Protein AF-A0A935V0Q3-F1 (afdb_monomer_lite)

pLDDT: mean 86.25, std 9.69, range [51.06, 96.62]

Sequence (229 aa):
MIALEGLAGNALVKKLYEAKDTLSANLDAWDKLAQAIAARLPRYRTLETLLTVAATLPVAVEVAAQRDALRDGRGLLTEPDPLPHLCEQLTTALREALVGARAAWMAVYDAEMAGLIVAEAWAKLPAERRQGLLMKHGVASVPSLAVGTMDEVIRAAQARPPSQWALDQAGLPGRFAAARLEAIQLVAPKAQSVTLPKATLHTEDELQIWLDEARAAILAKLADGPVVV

Radius of gyration: 33.88 Å; chains: 1; bounding box: 81×43×98 Å

Foldseek 3Di:
DQPLPPDDDPRSVVSCVVCVVVVVVVVVVVVVVVVLCVVQVVLLVLLVLLLVLCVVPPLSVVLVVVNVVCVVVVVCSPPPHPRVVSLVSSLVRLLCLLVVLLVLLVVLLVVLVVVLCPDPLNVPDDPVVLCVLCVVLVNNDRDDQDSPDSVSSSVRSVVANSVNSVVVSVCNNVSSVVSSVVSCCVSWVQEDEQDQDDDDDDDPVSVVVSVVRRVVSCVVSVVRHHYDD

Structure (mmCIF, N/CA/C/O backbone):
data_AF-A0A935V0Q3-F1
#
_entry.id   AF-A0A935V0Q3-F1
#
loop_
_atom_site.group_PDB
_atom_site.id
_atom_site.type_symbol
_atom_site.label_atom_id
_atom_site.label_alt_id
_atom_site.label_comp_id
_atom_site.label_asym_id
_atom_site.label_entity_id
_atom_site.label_seq_id
_atom_site.pdbx_PDB_ins_code
_atom_site.Cartn_x
_atom_site.Cartn_y
_atom_site.Cartn_z
_atom_site.occupancy
_atom_site.B_iso_or_equiv
_atom_site.auth_seq_id
_atom_site.auth_comp_id
_atom_site.auth_asym_id
_atom_site.auth_atom_id
_atom_site.pdbx_PDB_model_num
ATOM 1 N N . MET A 1 1 ? -29.343 -8.279 39.965 1.00 55.81 1 MET A N 1
ATOM 2 C CA . MET A 1 1 ? -30.462 -7.632 39.245 1.00 55.81 1 MET A CA 1
ATOM 3 C C . MET A 1 1 ? -31.433 -7.115 40.298 1.00 55.81 1 MET A C 1
ATOM 5 O O . MET A 1 1 ? -31.819 -7.899 41.156 1.00 55.81 1 MET A O 1
ATOM 9 N N . ILE A 1 2 ? -31.734 -5.813 40.329 1.00 73.44 2 ILE A N 1
ATOM 10 C CA . ILE A 1 2 ? -32.633 -5.243 41.346 1.00 73.44 2 ILE A CA 1
ATOM 11 C C . ILE A 1 2 ? -34.059 -5.629 40.951 1.00 73.44 2 ILE A C 1
ATOM 13 O O . ILE A 1 2 ? -34.577 -5.135 39.955 1.00 73.44 2 ILE A O 1
ATOM 17 N N . ALA A 1 3 ? -34.668 -6.562 41.682 1.00 75.81 3 ALA A N 1
ATOM 18 C CA . ALA A 1 3 ? -36.015 -7.041 41.382 1.00 75.81 3 ALA A CA 1
ATOM 19 C C . ALA A 1 3 ? -37.044 -5.952 41.727 1.00 75.81 3 ALA A C 1
ATOM 21 O O . ALA A 1 3 ? -37.452 -5.831 42.883 1.00 75.81 3 ALA A O 1
ATOM 22 N N . LEU A 1 4 ? -37.407 -5.130 40.744 1.00 76.19 4 LEU A N 1
ATOM 23 C CA . LEU A 1 4 ? -38.422 -4.075 40.862 1.00 76.19 4 LEU A CA 1
ATOM 24 C C . LEU A 1 4 ? -39.770 -4.494 40.252 1.00 76.19 4 LEU A C 1
ATOM 26 O O . LEU A 1 4 ? -40.794 -3.902 40.586 1.00 76.19 4 LEU A O 1
ATOM 30 N N . GLU A 1 5 ? -39.782 -5.523 39.400 1.00 72.94 5 GLU A N 1
ATOM 31 C CA . GLU A 1 5 ? -41.006 -6.060 38.801 1.00 72.94 5 GLU A CA 1
ATOM 32 C C . GLU A 1 5 ? -41.972 -6.594 39.870 1.00 72.94 5 GLU A C 1
ATOM 34 O O . GLU A 1 5 ? -41.576 -7.293 40.803 1.00 72.94 5 GLU A O 1
ATOM 39 N N . GLY A 1 6 ? -43.253 -6.240 39.731 1.00 78.88 6 GLY A N 1
ATOM 40 C CA . GLY A 1 6 ? -44.336 -6.674 40.620 1.00 78.88 6 GLY A CA 1
ATOM 41 C C . GLY A 1 6 ? -44.541 -5.832 41.886 1.00 78.88 6 GLY A C 1
ATOM 42 O O . GLY A 1 6 ? -45.490 -6.083 42.625 1.00 78.88 6 GLY A O 1
ATOM 43 N N . LEU A 1 7 ? -43.704 -4.820 42.148 1.00 81.75 7 LEU A N 1
ATOM 44 C CA . LEU A 1 7 ? -43.893 -3.897 43.273 1.00 81.75 7 LEU A CA 1
ATOM 45 C C . LEU A 1 7 ? -44.678 -2.648 42.860 1.00 81.75 7 LEU A C 1
ATOM 47 O O . LEU A 1 7 ? -44.411 -2.054 41.819 1.00 81.75 7 LEU A O 1
ATOM 51 N N . ALA A 1 8 ? -45.610 -2.210 43.712 1.00 80.88 8 ALA A N 1
ATOM 52 C CA . ALA A 1 8 ? -46.436 -1.023 43.489 1.00 80.88 8 ALA A CA 1
ATOM 53 C C . ALA A 1 8 ? -46.535 -0.141 44.747 1.00 80.88 8 ALA A C 1
ATOM 55 O O . ALA A 1 8 ? -46.343 -0.602 45.876 1.00 80.88 8 ALA A O 1
ATOM 56 N N . GLY A 1 9 ? -46.841 1.145 44.549 1.00 84.81 9 GLY A N 1
ATOM 57 C CA . GLY A 1 9 ? -47.050 2.113 45.631 1.00 84.81 9 GLY A CA 1
ATOM 58 C C . GLY A 1 9 ? -45.832 2.283 46.549 1.00 84.81 9 GLY A C 1
ATOM 59 O O . GLY A 1 9 ? -44.686 2.278 46.100 1.00 84.81 9 GLY A O 1
ATOM 60 N N . ASN A 1 10 ? -46.069 2.411 47.857 1.00 86.25 10 ASN A N 1
ATOM 61 C CA . ASN A 1 10 ? -45.021 2.681 48.853 1.00 86.25 10 ASN A CA 1
ATOM 62 C C . ASN A 1 10 ? -43.931 1.597 48.918 1.00 86.25 10 ASN A C 1
ATOM 64 O O . ASN A 1 10 ? -42.781 1.900 49.234 1.00 86.25 10 ASN A O 1
ATOM 68 N N . ALA A 1 11 ? -44.270 0.345 48.595 1.00 82.25 11 ALA A N 1
ATOM 69 C CA . ALA A 1 11 ? -43.309 -0.755 48.565 1.00 82.25 11 ALA A CA 1
ATOM 70 C C . ALA A 1 11 ? -42.266 -0.575 47.448 1.00 82.25 11 ALA A C 1
ATOM 72 O O . ALA A 1 11 ? -41.086 -0.853 47.660 1.00 82.25 11 ALA A O 1
ATOM 73 N N . LEU A 1 12 ? -42.679 -0.049 46.288 1.00 85.44 12 LEU A N 1
ATOM 74 C CA . LEU A 1 12 ? -41.774 0.288 45.188 1.00 85.44 12 LEU A CA 1
ATOM 75 C C . LEU A 1 12 ? -40.864 1.464 45.565 1.00 85.44 12 LEU A C 1
ATOM 77 O O . LEU A 1 12 ? -39.652 1.380 45.382 1.00 85.44 12 LEU A O 1
ATOM 81 N N . VAL A 1 13 ? -41.434 2.528 46.143 1.00 86.50 13 VAL A N 1
ATOM 82 C CA . VAL A 1 13 ? -40.684 3.731 46.553 1.00 86.50 13 VAL A CA 1
ATOM 83 C C . VAL A 1 13 ? -39.605 3.390 47.580 1.00 86.50 13 VAL A C 1
ATOM 85 O O . VAL A 1 13 ? -38.461 3.817 47.436 1.00 86.50 13 VAL A O 1
ATOM 88 N N . LYS A 1 14 ? -39.939 2.570 48.585 1.00 88.00 14 LYS A N 1
ATOM 89 C CA . LYS A 1 14 ? -38.978 2.123 49.599 1.00 88.00 14 LYS A CA 1
ATOM 90 C C . LYS A 1 14 ? -37.829 1.325 48.976 1.00 88.00 14 LYS A C 1
ATOM 92 O O . LYS A 1 14 ? -36.673 1.614 49.267 1.00 88.00 14 LYS A O 1
ATOM 97 N N . LYS A 1 15 ? -38.127 0.384 48.074 1.00 86.94 15 LYS A N 1
ATOM 98 C CA . LYS A 1 15 ? -37.087 -0.423 47.418 1.00 86.94 15 LYS A CA 1
ATOM 99 C C . LYS A 1 15 ? -36.192 0.405 46.493 1.00 86.94 15 LYS A C 1
ATOM 101 O O . LYS A 1 15 ? -35.001 0.139 46.402 1.00 86.94 15 LYS A O 1
ATOM 106 N N . LEU A 1 16 ? -36.750 1.414 45.820 1.00 85.62 16 LEU A N 1
ATOM 107 C CA . LEU A 1 16 ? -35.994 2.376 45.010 1.00 85.62 16 LEU A CA 1
ATOM 108 C C . LEU A 1 16 ? -35.046 3.215 45.866 1.00 85.62 16 LEU A C 1
ATOM 110 O O . LEU A 1 16 ? -33.903 3.427 45.474 1.00 85.62 16 LEU A O 1
ATOM 114 N N . TYR A 1 17 ? -35.506 3.656 47.037 1.00 87.25 17 TYR A N 1
ATOM 115 C CA . TYR A 1 17 ? -34.666 4.364 47.997 1.00 87.25 17 TYR A CA 1
ATOM 116 C C . TYR A 1 17 ? -33.517 3.478 48.504 1.00 87.25 17 TYR A C 1
ATOM 118 O O . TYR A 1 17 ? -32.368 3.905 48.480 1.00 87.25 17 TYR A O 1
ATOM 126 N N . GLU A 1 18 ? -33.805 2.227 48.876 1.00 90.75 18 GLU A N 1
ATOM 127 C CA . GLU A 1 18 ? -32.794 1.239 49.291 1.00 90.75 18 GLU A CA 1
ATOM 128 C C . GLU A 1 18 ? -31.788 0.918 48.171 1.00 90.75 18 GLU A C 1
ATOM 130 O O . GLU A 1 18 ? -30.607 0.705 48.429 1.00 90.75 18 GLU A O 1
ATOM 135 N N . ALA A 1 19 ? -32.243 0.904 46.916 1.00 90.06 19 ALA A N 1
ATOM 136 C CA . ALA A 1 19 ? -31.432 0.623 45.735 1.00 90.06 19 ALA A CA 1
ATOM 137 C C . ALA A 1 19 ? -30.710 1.850 45.151 1.00 90.06 19 ALA A C 1
ATOM 139 O O . ALA A 1 19 ? -29.933 1.690 44.206 1.00 90.06 19 ALA A O 1
ATOM 140 N N . LYS A 1 20 ? -30.972 3.061 45.660 1.00 90.56 20 LYS A N 1
ATOM 141 C CA . LYS A 1 20 ? -30.551 4.332 45.050 1.00 90.56 20 LYS A CA 1
ATOM 142 C C . LYS A 1 20 ? -29.058 4.363 44.737 1.00 90.56 20 LYS A C 1
ATOM 144 O O . LYS A 1 20 ? -28.688 4.682 43.611 1.00 90.56 20 LYS A O 1
ATOM 149 N N . ASP A 1 21 ? -28.214 4.010 45.701 1.00 91.25 21 ASP A N 1
ATOM 150 C CA . ASP A 1 21 ? -26.760 4.101 45.533 1.00 91.25 21 ASP A CA 1
ATOM 151 C C . ASP A 1 21 ? -26.253 3.095 44.492 1.00 91.25 21 ASP A C 1
ATOM 153 O O . ASP A 1 21 ? -25.411 3.425 43.660 1.00 91.25 21 ASP A O 1
ATOM 157 N N . THR A 1 22 ? -26.833 1.889 44.459 1.00 90.12 22 THR A N 1
ATOM 158 C CA . THR A 1 22 ? -26.527 0.884 43.427 1.00 90.12 22 THR A CA 1
ATOM 159 C C . THR A 1 22 ? -26.987 1.342 42.043 1.00 90.12 22 THR A C 1
ATOM 161 O O . THR A 1 22 ? -26.269 1.159 41.065 1.00 90.12 22 THR A O 1
ATOM 164 N N . LEU A 1 23 ? -28.175 1.945 41.941 1.00 89.12 23 LEU A N 1
ATOM 165 C CA . LEU A 1 23 ? -28.687 2.490 40.683 1.00 89.12 23 LEU A CA 1
ATOM 166 C C . LEU A 1 23 ? -27.814 3.644 40.180 1.00 89.12 23 LEU A C 1
ATOM 168 O O . LEU A 1 23 ? -27.488 3.670 38.998 1.00 89.12 23 LEU A O 1
ATOM 172 N N . SER A 1 24 ? -27.391 4.545 41.068 1.00 92.00 24 SER A N 1
ATOM 173 C CA . SER A 1 24 ? -26.499 5.653 40.717 1.00 92.00 24 SER A CA 1
ATOM 174 C C . SER A 1 24 ? -25.137 5.141 40.240 1.00 92.00 24 SER A C 1
ATOM 176 O O . SER A 1 24 ? -24.679 5.537 39.175 1.00 92.00 24 SER A O 1
ATOM 178 N N . ALA A 1 25 ? -24.536 4.181 40.955 1.00 93.69 25 ALA A N 1
ATOM 179 C CA . ALA A 1 25 ? -23.273 3.567 40.546 1.00 93.69 25 ALA A CA 1
ATOM 180 C C . ALA A 1 25 ? -23.381 2.837 39.195 1.00 93.69 25 ALA A C 1
ATOM 182 O O . ALA A 1 25 ? -22.461 2.900 38.380 1.00 93.69 25 ALA A O 1
ATOM 183 N N . ASN A 1 26 ? -24.508 2.166 38.932 1.00 92.69 26 ASN A N 1
ATOM 184 C CA . ASN A 1 26 ? -24.759 1.523 37.643 1.00 92.69 26 ASN A CA 1
ATOM 185 C C . ASN A 1 26 ? -24.895 2.546 36.511 1.00 92.69 26 ASN A C 1
ATOM 187 O O . ASN A 1 26 ? -24.331 2.321 35.446 1.00 92.69 26 ASN A O 1
ATOM 191 N N . LEU A 1 27 ? -25.606 3.657 36.733 1.00 92.50 27 LEU A N 1
ATOM 192 C CA . LEU A 1 27 ? -25.724 4.734 35.747 1.00 92.50 27 LEU A CA 1
ATOM 193 C C . LEU A 1 27 ? -24.351 5.311 35.397 1.00 92.50 27 LEU A C 1
ATOM 195 O O . LEU A 1 27 ? -24.018 5.387 34.217 1.00 92.50 27 LEU A O 1
ATOM 199 N N . ASP A 1 28 ? -23.528 5.616 36.401 1.00 93.88 28 ASP A N 1
ATOM 200 C CA . ASP A 1 28 ? -22.170 6.125 36.187 1.00 93.88 28 ASP A CA 1
ATOM 201 C C . ASP A 1 28 ? -21.295 5.112 35.429 1.00 93.88 28 ASP A C 1
ATOM 203 O O . ASP A 1 28 ? -20.516 5.477 34.545 1.00 93.88 28 ASP A O 1
ATOM 207 N N . ALA A 1 29 ? -21.410 3.821 35.756 1.00 91.81 29 ALA A N 1
ATOM 208 C CA . ALA A 1 29 ? -20.683 2.760 35.066 1.00 91.81 29 ALA A CA 1
ATOM 209 C C . ALA A 1 29 ? -21.139 2.604 33.606 1.00 91.81 29 ALA A C 1
ATOM 211 O O . ALA A 1 29 ? -20.304 2.461 32.713 1.00 91.81 29 ALA A O 1
ATOM 212 N N . TRP A 1 30 ? -22.447 2.646 33.346 1.00 93.69 30 TRP A N 1
ATOM 213 C CA . TRP A 1 30 ? -23.000 2.548 31.996 1.00 93.69 30 TRP A CA 1
ATOM 214 C C . TRP A 1 30 ? -22.669 3.767 31.144 1.00 93.69 30 TRP A C 1
ATOM 216 O O . TRP A 1 30 ? -22.367 3.592 29.966 1.00 93.69 30 TRP A O 1
ATOM 226 N N . ASP A 1 31 ? -22.652 4.967 31.722 1.00 93.88 31 ASP A N 1
ATOM 227 C CA . ASP A 1 31 ? -22.244 6.179 31.013 1.00 93.88 31 ASP A CA 1
ATOM 228 C C . ASP A 1 31 ? -20.764 6.110 30.604 1.00 93.88 31 ASP A C 1
ATOM 230 O O . ASP A 1 31 ? -20.426 6.301 29.435 1.00 93.88 31 ASP A O 1
ATOM 234 N N . LYS A 1 32 ? -19.877 5.685 31.517 1.00 91.31 32 LYS A N 1
ATOM 235 C CA . LYS A 1 32 ? -18.459 5.434 31.197 1.00 91.31 32 LYS A CA 1
ATOM 236 C C . LYS A 1 32 ? -18.284 4.383 30.100 1.00 91.31 32 LYS A C 1
ATOM 238 O O . LYS A 1 32 ? -17.477 4.572 29.190 1.00 91.31 32 LYS A O 1
ATOM 243 N N . LEU A 1 33 ? -19.043 3.286 30.158 1.00 90.50 33 LEU A N 1
ATOM 244 C CA . LEU A 1 33 ? -19.018 2.254 29.118 1.00 90.50 33 LEU A CA 1
ATOM 245 C C . LEU A 1 33 ? -19.502 2.804 27.772 1.00 90.50 33 LEU A C 1
ATOM 247 O O . LEU A 1 33 ? -18.870 2.543 26.750 1.00 90.50 33 LEU A O 1
ATOM 251 N N . ALA A 1 34 ? -20.581 3.588 27.757 1.00 92.19 34 ALA A N 1
ATOM 252 C CA . ALA A 1 34 ? -21.109 4.203 26.544 1.00 92.19 34 ALA A CA 1
ATOM 253 C C . ALA A 1 34 ? -20.088 5.155 25.901 1.00 92.19 34 ALA A C 1
ATOM 255 O O . ALA A 1 34 ? -19.854 5.080 24.693 1.00 92.19 34 ALA A O 1
ATOM 256 N N . GLN A 1 35 ? -19.419 5.984 26.705 1.00 92.19 35 GLN A N 1
ATOM 257 C CA . GLN A 1 35 ? -18.350 6.874 26.246 1.00 92.19 35 GLN A CA 1
ATOM 258 C C . GLN A 1 35 ? -17.153 6.092 25.684 1.00 92.19 35 GLN A C 1
ATOM 260 O O . GLN A 1 35 ? -16.653 6.419 24.606 1.00 92.19 35 GLN A O 1
ATOM 265 N N . ALA A 1 36 ? -16.727 5.016 26.357 1.00 90.81 36 ALA A N 1
ATOM 266 C CA . ALA A 1 36 ? -15.645 4.158 25.877 1.00 90.81 36 ALA A CA 1
ATOM 267 C C . ALA A 1 36 ? -15.996 3.482 24.539 1.00 90.81 36 ALA A C 1
ATOM 269 O O . ALA A 1 36 ? -15.176 3.470 23.620 1.00 90.81 36 ALA A O 1
ATOM 270 N N . ILE A 1 37 ? -17.225 2.978 24.385 1.00 91.19 37 ILE A N 1
ATOM 271 C CA . ILE A 1 37 ? -17.712 2.411 23.118 1.00 91.19 37 ILE A CA 1
ATOM 272 C C . ILE A 1 37 ? -17.698 3.477 22.017 1.00 91.19 37 ILE A C 1
ATOM 274 O O . ILE A 1 37 ? -17.176 3.222 20.930 1.00 91.19 37 ILE A O 1
ATOM 278 N N . ALA A 1 38 ? -18.231 4.671 22.292 1.00 92.38 38 ALA A N 1
ATOM 279 C CA . ALA A 1 38 ? -18.291 5.763 21.323 1.00 92.38 38 ALA A CA 1
ATOM 280 C C . ALA A 1 38 ? -16.894 6.202 20.848 1.00 92.38 38 ALA A C 1
ATOM 282 O O . ALA A 1 38 ? -16.712 6.488 19.666 1.00 92.38 38 ALA A O 1
ATOM 283 N N . ALA A 1 39 ? -15.899 6.194 21.740 1.00 90.00 39 ALA A N 1
ATOM 284 C CA . ALA A 1 39 ? -14.517 6.528 21.407 1.00 90.00 39 ALA A CA 1
ATOM 285 C C . ALA A 1 39 ? -13.790 5.411 20.634 1.00 90.00 39 ALA A C 1
ATOM 287 O O . ALA A 1 39 ? -13.015 5.693 19.717 1.00 90.00 39 ALA A O 1
ATOM 288 N N . ARG A 1 40 ? -14.026 4.138 20.982 1.00 93.06 40 ARG A N 1
ATOM 289 C CA . ARG A 1 40 ? -13.276 2.993 20.429 1.00 93.06 40 ARG A CA 1
ATOM 290 C C . ARG A 1 40 ? -13.874 2.434 19.137 1.00 93.06 40 ARG A C 1
ATOM 292 O O . ARG A 1 40 ? -13.135 1.902 18.310 1.00 93.06 40 ARG A O 1
ATOM 299 N N . LEU A 1 41 ? -15.179 2.589 18.908 1.00 92.12 41 LEU A N 1
ATOM 300 C CA . LEU A 1 41 ? -15.850 2.072 17.710 1.00 92.12 41 LEU A CA 1
ATOM 301 C C . LEU A 1 41 ? -15.296 2.650 16.389 1.00 92.12 41 LEU A C 1
ATOM 303 O O . LEU A 1 41 ? -15.060 1.862 15.470 1.00 92.12 41 LEU A O 1
ATOM 307 N N . PRO A 1 42 ? -15.033 3.967 16.253 1.00 94.25 42 PRO A N 1
ATOM 308 C CA . PRO A 1 42 ? -14.404 4.507 15.048 1.00 94.25 42 PRO A CA 1
ATOM 309 C C . PRO A 1 42 ? -13.024 3.893 14.794 1.00 94.25 42 PRO A C 1
ATOM 311 O O . PRO A 1 42 ? -12.738 3.471 13.678 1.00 94.25 42 PRO A O 1
ATOM 314 N N . ARG A 1 43 ? -12.202 3.757 15.841 1.00 93.88 43 ARG A N 1
ATOM 315 C CA . ARG A 1 43 ? -10.859 3.170 15.741 1.00 93.88 43 ARG A CA 1
ATOM 316 C C . ARG A 1 43 ? -10.908 1.691 15.359 1.00 93.88 43 ARG A C 1
ATOM 318 O O . ARG A 1 43 ? -10.098 1.246 14.555 1.00 93.88 43 ARG A O 1
ATOM 325 N N . TYR A 1 44 ? -11.888 0.947 15.866 1.00 94.88 44 TYR A N 1
ATOM 326 C CA . TYR A 1 44 ? -12.113 -0.438 15.455 1.00 94.88 44 TYR A CA 1
ATOM 327 C C . TYR A 1 44 ? -12.446 -0.548 13.958 1.00 94.88 44 TYR A C 1
ATOM 329 O O . TYR A 1 44 ? -11.892 -1.395 13.266 1.00 94.88 44 TYR A O 1
ATOM 337 N N . ARG A 1 45 ? -13.275 0.355 13.420 1.00 95.25 45 ARG A N 1
ATOM 338 C CA . ARG A 1 45 ? -13.558 0.409 11.972 1.00 95.25 45 ARG A CA 1
ATOM 339 C C . ARG A 1 45 ? -12.317 0.767 11.150 1.00 95.25 45 ARG A C 1
ATOM 341 O O . ARG A 1 45 ? -12.110 0.207 10.073 1.00 95.25 45 ARG A O 1
ATOM 348 N N . THR A 1 46 ? -11.476 1.671 11.653 1.00 95.38 46 THR A N 1
ATOM 349 C CA . THR A 1 46 ? -10.176 1.972 11.036 1.00 95.38 46 THR A CA 1
ATOM 350 C C . THR A 1 46 ? -9.280 0.735 11.016 1.00 95.38 46 THR A C 1
ATOM 352 O O . THR A 1 46 ? -8.699 0.435 9.977 1.00 95.38 46 THR A O 1
ATOM 355 N N . LEU A 1 47 ? -9.224 -0.032 12.110 1.00 95.94 47 LEU A N 1
ATOM 356 C CA . LEU A 1 47 ? -8.489 -1.298 12.177 1.00 95.94 47 LEU A CA 1
ATOM 357 C C . LEU A 1 47 ? -8.986 -2.305 11.128 1.00 95.94 47 LEU A C 1
ATOM 359 O O . LEU A 1 47 ? -8.177 -2.908 10.429 1.00 95.94 47 LEU A O 1
ATOM 363 N N . GLU A 1 48 ? -10.301 -2.464 10.966 1.00 95.94 48 GLU A N 1
ATOM 364 C CA . GLU A 1 48 ? -10.867 -3.354 9.938 1.00 95.94 48 GLU A CA 1
ATOM 365 C C . GLU A 1 48 ? -10.526 -2.892 8.514 1.00 95.94 48 GLU A C 1
ATOM 367 O O . GLU A 1 48 ? -10.201 -3.706 7.644 1.00 95.94 48 GLU A O 1
ATOM 372 N N . THR A 1 49 ? -10.525 -1.579 8.286 1.00 96.06 49 THR A N 1
ATOM 373 C CA . THR A 1 49 ? -10.104 -0.994 7.008 1.00 96.06 49 THR A CA 1
ATOM 374 C C . THR A 1 49 ? -8.624 -1.273 6.744 1.00 96.06 49 THR A C 1
ATOM 376 O O . THR A 1 49 ? -8.280 -1.725 5.652 1.00 96.06 49 THR A O 1
ATOM 379 N N . LEU A 1 50 ? -7.759 -1.069 7.744 1.00 95.50 50 LEU A N 1
ATOM 380 C CA . LEU A 1 50 ? -6.324 -1.358 7.676 1.00 95.50 50 LEU A CA 1
ATOM 381 C C . LEU A 1 50 ? -6.059 -2.835 7.372 1.00 95.50 50 LEU A C 1
ATOM 383 O O . LEU A 1 50 ? -5.267 -3.132 6.485 1.00 95.50 50 LEU A O 1
ATOM 387 N N . LEU A 1 51 ? -6.757 -3.756 8.043 1.00 95.56 51 LEU A N 1
ATOM 388 C CA . LEU A 1 51 ? -6.649 -5.195 7.781 1.00 95.56 51 LEU A CA 1
ATOM 389 C C . LEU A 1 51 ? -7.040 -5.550 6.343 1.00 95.56 51 LEU A C 1
ATOM 391 O O . LEU A 1 51 ? -6.391 -6.383 5.716 1.00 95.56 51 LEU A O 1
ATOM 395 N N . THR A 1 52 ? -8.068 -4.892 5.807 1.00 94.69 52 THR A N 1
ATOM 396 C CA . THR A 1 52 ? -8.526 -5.123 4.432 1.00 94.69 52 THR A CA 1
ATOM 397 C C . THR A 1 52 ? -7.478 -4.675 3.413 1.00 94.69 52 THR A C 1
ATOM 399 O O . THR A 1 52 ? -7.152 -5.418 2.492 1.00 94.69 52 THR A O 1
ATOM 402 N N . VAL A 1 53 ? -6.913 -3.475 3.577 1.00 93.38 53 VAL A N 1
ATOM 403 C CA . VAL A 1 53 ? -5.909 -2.946 2.634 1.00 93.38 53 VAL A CA 1
ATOM 404 C C . VAL A 1 53 ? -4.535 -3.599 2.809 1.00 93.38 53 VAL A C 1
ATOM 406 O O . VAL A 1 53 ? -3.764 -3.667 1.856 1.00 93.38 53 VAL A O 1
ATOM 409 N N . ALA A 1 54 ? -4.234 -4.113 4.004 1.00 93.25 54 ALA A N 1
ATOM 410 C CA . ALA A 1 54 ? -3.007 -4.839 4.319 1.00 93.25 54 ALA A CA 1
ATOM 411 C C . ALA A 1 54 ? -3.103 -6.348 4.068 1.00 93.25 54 ALA A C 1
ATOM 413 O O . ALA A 1 54 ? -2.169 -7.056 4.422 1.00 93.25 54 ALA A O 1
ATOM 414 N N . ALA A 1 55 ? -4.178 -6.859 3.459 1.00 90.69 55 ALA A N 1
ATOM 415 C CA . ALA A 1 55 ? -4.435 -8.298 3.342 1.00 90.69 55 ALA A CA 1
ATOM 416 C C . ALA A 1 55 ? -3.294 -9.108 2.691 1.00 90.69 55 ALA A C 1
ATOM 418 O O . ALA A 1 55 ? -3.162 -10.302 2.944 1.00 90.69 55 ALA A O 1
ATOM 419 N N . THR A 1 56 ? -2.456 -8.475 1.865 1.00 88.25 56 THR A N 1
ATOM 420 C CA . THR A 1 56 ? -1.293 -9.117 1.231 1.00 88.25 56 THR A CA 1
ATOM 421 C C . THR A 1 56 ? -0.032 -9.118 2.101 1.00 88.25 56 THR A C 1
ATOM 423 O O . THR A 1 56 ? 0.980 -9.678 1.689 1.00 88.25 56 THR A O 1
ATOM 426 N N . LEU A 1 57 ? -0.043 -8.450 3.258 1.00 90.94 57 LEU A N 1
ATOM 427 C CA . LEU A 1 57 ? 1.104 -8.330 4.155 1.00 90.94 57 LEU A CA 1
ATOM 428 C C . LEU A 1 57 ? 1.046 -9.385 5.272 1.00 90.94 57 LEU A C 1
ATOM 430 O O . LEU A 1 57 ? -0.015 -9.575 5.868 1.00 90.94 57 LEU A O 1
ATOM 434 N N . PRO A 1 58 ? 2.184 -10.003 5.647 1.00 91.88 58 PRO A N 1
ATOM 435 C CA . PRO A 1 58 ? 2.231 -10.989 6.731 1.00 91.88 58 PRO A CA 1
ATOM 436 C C . PRO A 1 58 ? 1.693 -10.462 8.069 1.00 91.88 58 PRO A C 1
ATOM 438 O O . PRO A 1 58 ? 0.959 -11.164 8.760 1.00 91.88 58 PRO A O 1
ATOM 441 N N . VAL A 1 59 ? 1.979 -9.194 8.393 1.00 93.75 59 VAL A N 1
ATOM 442 C CA . VAL A 1 59 ? 1.524 -8.550 9.638 1.00 93.75 59 VAL A CA 1
ATOM 443 C C . VAL A 1 59 ? -0.002 -8.531 9.776 1.00 93.75 59 VAL A C 1
ATOM 445 O O . VAL A 1 59 ? -0.524 -8.551 10.888 1.00 93.75 59 VAL A O 1
ATOM 448 N N . ALA A 1 60 ? -0.747 -8.532 8.664 1.00 94.38 60 ALA A N 1
ATOM 449 C CA . ALA A 1 60 ? -2.204 -8.520 8.715 1.00 94.38 60 ALA A CA 1
ATOM 450 C C . ALA A 1 60 ? -2.762 -9.815 9.310 1.00 94.38 60 ALA A C 1
ATOM 452 O O . ALA A 1 60 ? -3.793 -9.774 9.974 1.00 94.38 60 ALA A O 1
ATOM 453 N N . VAL A 1 61 ? -2.066 -10.943 9.138 1.00 94.81 61 VAL A N 1
ATOM 454 C CA . VAL A 1 61 ? -2.457 -12.234 9.722 1.00 94.81 61 VAL A CA 1
ATOM 455 C C . VAL A 1 61 ? -2.320 -12.196 11.244 1.00 94.81 61 VAL A C 1
ATOM 457 O O . VAL A 1 61 ? -3.249 -12.567 11.961 1.00 94.81 61 VAL A O 1
ATOM 460 N N . GLU A 1 62 ? -1.189 -11.693 11.741 1.00 94.69 62 GLU A N 1
ATOM 461 C CA . GLU A 1 62 ? -0.925 -11.572 13.178 1.00 94.69 62 GLU A CA 1
ATOM 462 C C . GLU A 1 62 ? -1.910 -10.609 13.850 1.00 94.69 62 GLU A C 1
ATOM 464 O O . GLU A 1 62 ? -2.507 -10.932 14.879 1.00 94.69 62 GLU A O 1
ATOM 469 N N . VAL A 1 63 ? -2.137 -9.441 13.242 1.00 95.56 63 VAL A N 1
ATOM 470 C CA . VAL A 1 63 ? -3.060 -8.436 13.782 1.00 95.56 63 VAL A CA 1
ATOM 471 C C . VAL A 1 63 ? -4.516 -8.896 13.676 1.00 95.56 63 VAL A C 1
ATOM 473 O O . VAL A 1 63 ? -5.302 -8.621 14.583 1.00 95.56 63 VAL A O 1
ATOM 476 N N . ALA 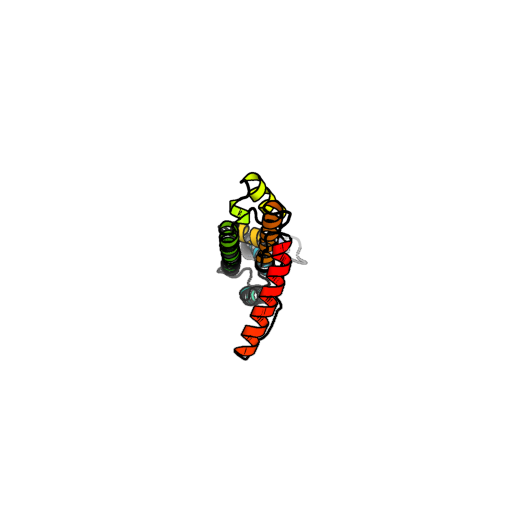A 1 64 ? -4.895 -9.637 12.628 1.00 95.19 64 ALA A N 1
ATOM 477 C CA . ALA A 1 64 ? -6.228 -10.230 12.526 1.00 95.19 64 ALA A CA 1
ATOM 478 C C . ALA A 1 64 ? -6.493 -11.209 13.677 1.00 95.19 64 ALA A C 1
ATOM 480 O O . ALA A 1 64 ? -7.542 -11.110 14.314 1.00 95.19 64 ALA A O 1
ATOM 481 N N . ALA A 1 65 ? -5.524 -12.072 14.003 1.00 95.19 65 ALA A N 1
ATOM 482 C CA . ALA A 1 65 ? -5.628 -13.001 15.126 1.00 95.19 65 ALA A CA 1
ATOM 483 C C . ALA A 1 65 ? -5.768 -12.268 16.473 1.00 95.19 65 ALA A C 1
ATOM 485 O O . ALA A 1 65 ? -6.622 -12.623 17.285 1.00 95.19 65 ALA A O 1
ATOM 486 N N . GLN A 1 66 ? -4.995 -11.198 16.695 1.00 93.94 66 GLN A N 1
ATOM 487 C CA . GLN A 1 66 ? -5.123 -10.363 17.898 1.00 93.94 66 GLN A CA 1
ATOM 488 C C . GLN A 1 66 ? -6.492 -9.666 17.968 1.00 93.94 66 GLN A C 1
ATOM 490 O O . GLN A 1 66 ? -7.136 -9.649 19.017 1.00 93.94 66 GLN A O 1
ATOM 495 N N . ARG A 1 67 ? -6.983 -9.139 16.840 1.00 94.81 67 ARG A N 1
ATOM 496 C CA . ARG A 1 67 ? -8.319 -8.535 16.723 1.00 94.81 67 ARG A CA 1
ATOM 497 C C . ARG A 1 67 ? -9.428 -9.546 17.020 1.00 94.81 67 ARG A C 1
ATOM 499 O O . ARG A 1 67 ? -10.401 -9.183 17.682 1.00 94.81 67 ARG A O 1
ATOM 506 N N . ASP A 1 68 ? -9.304 -10.782 16.541 1.00 94.06 68 ASP A N 1
ATOM 507 C CA . ASP A 1 68 ? -10.282 -11.848 16.787 1.00 94.06 68 ASP A CA 1
ATOM 508 C C . ASP A 1 68 ? -10.267 -12.294 18.257 1.00 94.06 68 ASP A C 1
ATOM 510 O O . ASP A 1 68 ? -11.326 -12.347 18.877 1.00 94.06 68 ASP A O 1
ATOM 514 N N . ALA A 1 69 ? -9.092 -12.432 18.879 1.00 93.81 69 ALA A N 1
ATOM 515 C CA . ALA A 1 69 ? -8.981 -12.688 20.318 1.00 93.81 69 ALA A CA 1
ATOM 516 C C . ALA A 1 69 ? -9.637 -11.582 21.171 1.00 93.81 69 ALA A C 1
ATOM 518 O O . ALA A 1 69 ? -10.335 -11.871 22.147 1.00 93.81 69 ALA A O 1
ATOM 519 N N . LEU A 1 70 ? -9.472 -10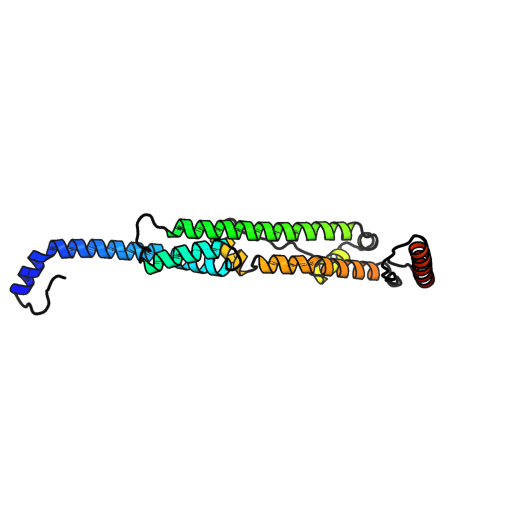.308 20.789 1.00 92.00 70 LEU A N 1
ATOM 520 C CA . LEU A 1 70 ? -10.151 -9.184 21.445 1.00 92.00 70 LEU A CA 1
ATOM 521 C C . LEU A 1 70 ? -11.673 -9.253 21.288 1.00 92.00 70 LEU A C 1
ATOM 523 O O . LEU A 1 70 ? -12.402 -8.926 22.227 1.00 92.00 70 LEU A O 1
ATOM 527 N N . ARG A 1 71 ? -12.164 -9.663 20.115 1.00 90.62 71 ARG A N 1
ATOM 528 C CA . ARG A 1 71 ? -13.598 -9.828 19.855 1.00 90.62 71 ARG A CA 1
ATOM 529 C C . ARG A 1 71 ? -14.175 -10.960 20.708 1.00 90.62 71 ARG A C 1
ATOM 531 O O . ARG A 1 71 ? -15.165 -10.734 21.406 1.00 90.62 71 ARG A O 1
ATOM 538 N N . ASP A 1 72 ? -13.536 -12.125 20.697 1.00 92.50 72 ASP A N 1
ATOM 539 C CA . ASP A 1 72 ? -13.999 -13.330 21.393 1.00 92.50 72 ASP A CA 1
ATOM 540 C C . ASP A 1 72 ? -13.950 -13.158 22.916 1.00 92.50 72 ASP A C 1
ATOM 542 O O . ASP A 1 72 ? -14.892 -13.513 23.626 1.00 92.50 72 ASP A O 1
ATOM 546 N N . GLY A 1 73 ? -12.894 -12.515 23.420 1.00 91.44 73 GLY A N 1
ATOM 547 C CA . GLY A 1 73 ? -12.745 -12.172 24.833 1.00 91.44 73 GLY A CA 1
ATOM 548 C C . GLY A 1 73 ? -13.572 -10.965 25.288 1.00 91.44 73 GLY A C 1
ATOM 549 O O . GLY A 1 73 ? -13.489 -10.591 26.456 1.00 91.44 73 GLY A O 1
ATOM 550 N N . ARG A 1 74 ? -14.338 -10.318 24.390 1.00 89.31 74 ARG A N 1
ATOM 551 C CA . ARG A 1 74 ? -15.031 -9.035 24.642 1.00 89.31 74 ARG A CA 1
ATOM 552 C C . ARG A 1 74 ? -14.098 -7.958 25.227 1.00 89.31 74 ARG A C 1
ATOM 554 O O . ARG A 1 74 ? -14.530 -7.086 25.978 1.00 89.31 74 ARG A O 1
ATOM 561 N N . GLY A 1 75 ? -12.822 -7.999 24.844 1.00 88.38 75 GLY A N 1
ATOM 562 C CA . GLY A 1 75 ? -11.737 -7.169 25.370 1.00 88.38 75 GLY A CA 1
ATOM 563 C C . GLY A 1 75 ? -11.642 -5.769 24.759 1.00 88.38 75 GLY A C 1
ATOM 564 O O . GLY A 1 75 ? -10.709 -5.023 25.041 1.00 88.38 75 GLY A O 1
ATOM 565 N N . LEU A 1 76 ? -12.604 -5.374 23.918 1.00 86.44 76 LEU A N 1
ATOM 566 C CA . LEU A 1 76 ? -12.598 -4.056 23.276 1.00 86.44 76 LEU A CA 1
ATOM 567 C C . LEU A 1 76 ? -12.700 -2.903 24.283 1.00 86.44 76 LEU A C 1
ATOM 569 O O . LEU A 1 76 ? -12.332 -1.784 23.947 1.00 86.44 76 LEU A O 1
ATOM 573 N N . LEU A 1 77 ? -13.201 -3.164 25.495 1.00 88.25 77 LEU A N 1
ATOM 574 C CA . LEU A 1 77 ? -13.366 -2.185 26.577 1.00 88.25 77 LEU A CA 1
ATOM 575 C C . LEU A 1 77 ? -12.341 -2.360 27.710 1.00 88.25 77 LEU A C 1
ATOM 577 O O . LEU A 1 77 ? -12.476 -1.732 28.755 1.00 88.25 77 LEU A O 1
ATOM 581 N N . THR A 1 78 ? -11.316 -3.196 27.517 1.00 86.62 78 THR A N 1
ATOM 582 C CA . THR A 1 78 ? -10.248 -3.406 28.504 1.00 86.62 78 THR A CA 1
ATOM 583 C C . THR A 1 78 ? -9.325 -2.186 28.580 1.00 86.62 78 THR A C 1
ATOM 585 O O . THR A 1 78 ? -9.162 -1.465 27.595 1.00 86.62 78 THR A O 1
ATOM 588 N N . GLU A 1 79 ? -8.736 -1.932 29.749 1.00 84.50 79 GLU A N 1
ATOM 589 C CA . GLU A 1 79 ? -7.710 -0.902 29.942 1.00 84.50 79 GLU A CA 1
ATOM 590 C C . GLU A 1 79 ? -6.333 -1.563 30.126 1.00 84.50 79 GLU A C 1
ATOM 592 O O . GLU A 1 79 ? -6.232 -2.504 30.922 1.00 84.50 79 GLU A O 1
ATOM 597 N N . PRO A 1 80 ? -5.275 -1.097 29.433 1.00 85.75 80 PRO A N 1
ATOM 598 C CA . PRO A 1 80 ? -5.258 0.006 28.458 1.00 85.75 80 PRO A CA 1
ATOM 599 C C . PRO A 1 80 ? -5.932 -0.348 27.113 1.00 85.75 80 PRO A C 1
ATOM 601 O O . PRO A 1 80 ? -6.029 -1.523 26.765 1.00 85.75 80 PRO A O 1
ATOM 604 N N . ASP A 1 81 ? -6.382 0.663 26.350 1.00 88.81 81 ASP A N 1
ATOM 605 C CA . ASP A 1 81 ? -6.962 0.485 25.001 1.00 88.81 81 ASP A CA 1
ATOM 606 C C . ASP A 1 81 ? -5.977 -0.254 24.065 1.00 88.81 81 ASP A C 1
ATOM 608 O O . ASP A 1 81 ? -4.904 0.283 23.771 1.00 88.81 81 ASP A O 1
ATOM 612 N N . PRO A 1 82 ? -6.318 -1.458 23.564 1.00 87.62 82 PRO A N 1
ATOM 613 C CA . PRO A 1 82 ? -5.421 -2.243 22.719 1.00 87.62 82 PRO A CA 1
ATOM 614 C C . PRO A 1 82 ? -5.410 -1.781 21.252 1.00 87.62 82 PRO A C 1
ATOM 616 O O . PRO A 1 82 ? -4.491 -2.113 20.505 1.00 87.62 82 PRO A O 1
ATOM 619 N N . LEU A 1 83 ? -6.415 -1.019 20.803 1.00 92.81 83 LEU A N 1
ATOM 620 C CA . LEU A 1 83 ? -6.598 -0.686 19.386 1.00 92.81 83 LEU A CA 1
ATOM 621 C C . LEU A 1 83 ? -5.524 0.234 18.773 1.00 92.81 83 LE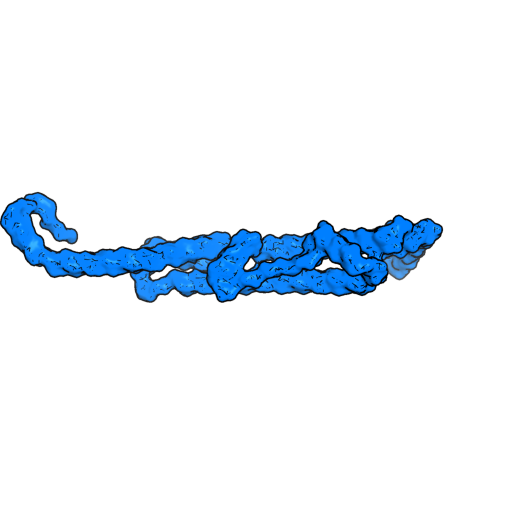U A C 1
ATOM 623 O O . LEU A 1 83 ? -5.185 0.006 17.609 1.00 92.81 83 LEU A O 1
ATOM 627 N N . PRO A 1 84 ? -4.991 1.266 19.467 1.00 93.31 84 PRO A N 1
ATOM 628 C CA . PRO A 1 84 ? -3.982 2.165 18.907 1.00 93.31 84 PRO A CA 1
ATOM 629 C C . PRO A 1 84 ? -2.753 1.415 18.418 1.00 93.31 84 PRO A C 1
ATOM 631 O O . PRO A 1 84 ? -2.301 1.650 17.302 1.00 93.31 84 PRO A O 1
ATOM 634 N N . HIS A 1 85 ? -2.276 0.466 19.226 1.00 93.19 85 HIS A N 1
ATOM 635 C CA . HIS A 1 85 ? -1.093 -0.319 18.913 1.00 93.19 85 HIS A CA 1
ATOM 636 C C . HIS A 1 85 ? -1.298 -1.171 17.655 1.00 93.19 85 HIS A C 1
ATOM 638 O O . HIS A 1 85 ? -0.463 -1.147 16.754 1.00 93.19 85 HIS A O 1
ATOM 644 N N . LEU A 1 86 ? -2.445 -1.850 17.540 1.00 95.00 86 LEU A N 1
ATOM 645 C CA . LEU A 1 86 ? -2.782 -2.649 16.355 1.00 95.00 86 LEU A CA 1
ATOM 646 C C . LEU A 1 86 ? -2.881 -1.790 15.087 1.00 95.00 86 LEU A C 1
ATOM 648 O O . LEU A 1 86 ? -2.397 -2.177 14.023 1.00 95.00 86 LEU A O 1
ATOM 652 N N . CYS A 1 87 ? -3.492 -0.605 15.196 1.00 95.81 87 CYS A N 1
ATOM 653 C CA . CYS A 1 87 ? -3.588 0.322 14.069 1.00 95.81 87 CYS A CA 1
ATOM 654 C C . CYS A 1 87 ? -2.203 0.826 13.644 1.00 95.81 87 CYS A C 1
ATOM 656 O O . CYS A 1 87 ? -1.919 0.912 12.449 1.00 95.81 87 CYS A O 1
ATOM 658 N N . GLU A 1 88 ? -1.335 1.151 14.602 1.00 96.19 88 GLU A N 1
ATOM 659 C CA . GLU A 1 88 ? 0.022 1.632 14.342 1.00 96.19 88 GLU A CA 1
ATOM 660 C C . GLU A 1 88 ? 0.895 0.561 13.679 1.00 96.19 88 GLU A C 1
ATOM 662 O O . GLU A 1 88 ? 1.549 0.857 12.679 1.00 96.19 88 GLU A O 1
ATOM 667 N N . GLN A 1 89 ? 0.838 -0.687 14.155 1.00 95.81 89 GLN A N 1
ATOM 668 C CA . GLN A 1 89 ? 1.547 -1.818 13.547 1.00 95.81 89 GLN A CA 1
ATOM 669 C C . GLN A 1 89 ? 1.202 -1.972 12.058 1.00 95.81 89 GLN A C 1
ATOM 671 O O . GLN A 1 89 ? 2.097 -1.997 11.209 1.00 95.81 89 GLN A O 1
ATOM 676 N N . LEU A 1 90 ? -0.093 -2.009 11.721 1.00 95.88 90 LEU A N 1
ATOM 677 C CA . LEU A 1 90 ? -0.534 -2.119 10.325 1.00 95.88 90 LEU A CA 1
ATOM 678 C C . LEU A 1 90 ? -0.152 -0.891 9.501 1.00 95.88 90 LEU A C 1
ATOM 680 O O . LEU A 1 90 ? 0.270 -1.025 8.354 1.00 95.88 90 LEU A O 1
ATOM 684 N N . THR A 1 91 ? -0.285 0.304 10.075 1.00 96.62 91 THR A N 1
ATOM 685 C CA . THR A 1 91 ? 0.032 1.559 9.382 1.00 96.62 91 THR A CA 1
ATOM 686 C C . THR A 1 91 ? 1.509 1.636 9.022 1.00 96.62 91 THR A C 1
ATOM 688 O O . THR A 1 91 ? 1.846 2.023 7.905 1.00 96.62 91 THR A O 1
ATOM 691 N N . THR A 1 92 ? 2.394 1.259 9.945 1.00 96.56 92 THR A N 1
ATOM 692 C CA . THR A 1 92 ? 3.841 1.257 9.717 1.00 96.56 92 THR A CA 1
ATOM 693 C C . THR A 1 92 ? 4.222 0.247 8.643 1.00 96.56 92 THR A C 1
ATOM 695 O O . THR A 1 92 ? 4.872 0.624 7.671 1.00 96.56 92 THR A O 1
ATOM 698 N N . ALA A 1 93 ? 3.722 -0.986 8.730 1.00 95.69 93 ALA A N 1
ATOM 699 C CA . ALA A 1 93 ? 4.003 -2.005 7.724 1.00 95.69 93 ALA A CA 1
ATOM 700 C C . ALA A 1 93 ? 3.464 -1.635 6.329 1.00 95.69 93 ALA A C 1
ATOM 702 O O . ALA A 1 93 ? 4.149 -1.819 5.324 1.00 95.69 93 ALA A O 1
ATOM 703 N N . LEU A 1 94 ? 2.254 -1.067 6.245 1.00 95.06 94 LEU A N 1
ATOM 704 C CA . LEU A 1 94 ? 1.698 -0.558 4.986 1.00 95.06 94 LEU A CA 1
ATOM 705 C C . LEU A 1 94 ? 2.533 0.585 4.416 1.00 95.06 94 LEU A C 1
ATOM 707 O O . LEU A 1 94 ? 2.794 0.613 3.214 1.00 95.06 94 LEU A O 1
ATOM 711 N N . ARG A 1 95 ? 2.954 1.526 5.267 1.00 96.31 95 ARG A N 1
ATOM 712 C CA . ARG A 1 95 ? 3.812 2.642 4.866 1.00 96.31 95 ARG A CA 1
ATOM 713 C C . ARG A 1 95 ? 5.115 2.123 4.271 1.00 96.31 95 ARG A C 1
ATOM 715 O O . ARG A 1 95 ? 5.475 2.542 3.176 1.00 96.31 95 ARG A O 1
ATOM 722 N N . GLU A 1 96 ? 5.794 1.213 4.958 1.00 95.38 96 GLU A N 1
ATOM 723 C CA . GLU A 1 96 ? 7.045 0.614 4.489 1.00 95.38 96 GLU A CA 1
ATOM 724 C C . GLU A 1 96 ? 6.854 -0.129 3.166 1.00 95.38 96 GLU A C 1
ATOM 726 O O . GLU A 1 96 ? 7.619 0.089 2.227 1.00 95.38 96 GLU A O 1
ATOM 731 N N . ALA A 1 97 ? 5.790 -0.928 3.042 1.00 94.12 97 ALA A N 1
ATOM 732 C CA . ALA A 1 97 ? 5.479 -1.646 1.810 1.00 94.12 97 ALA A CA 1
ATOM 733 C C . ALA A 1 97 ? 5.209 -0.697 0.629 1.00 94.12 97 ALA A C 1
ATOM 735 O O . ALA A 1 97 ? 5.726 -0.914 -0.466 1.00 94.12 97 ALA A O 1
ATOM 736 N N . LEU A 1 98 ? 4.434 0.375 0.834 1.00 94.31 98 LEU A N 1
ATOM 737 C CA . LEU A 1 98 ? 4.143 1.370 -0.205 1.00 94.31 98 LEU A CA 1
ATOM 738 C C . LEU A 1 98 ? 5.387 2.169 -0.604 1.00 94.31 98 LEU A C 1
ATOM 740 O O . LEU A 1 98 ? 5.635 2.373 -1.794 1.00 94.31 98 LEU A O 1
ATOM 744 N N . VAL A 1 99 ? 6.174 2.620 0.376 1.00 94.81 99 VAL A N 1
ATOM 745 C CA . VAL A 1 99 ? 7.418 3.362 0.130 1.00 94.81 99 VAL A CA 1
ATOM 746 C C . VAL A 1 99 ? 8.425 2.478 -0.599 1.00 94.81 99 VAL A C 1
ATOM 748 O O . VAL A 1 99 ? 8.998 2.918 -1.595 1.00 94.81 99 VAL A O 1
ATOM 751 N N . GLY A 1 100 ? 8.594 1.228 -0.164 1.00 93.69 100 GLY A N 1
ATOM 752 C CA . GLY A 1 100 ? 9.466 0.251 -0.813 1.00 93.69 100 GLY A CA 1
ATOM 753 C C . GLY A 1 100 ? 9.032 -0.055 -2.246 1.00 93.69 100 GLY A C 1
ATOM 754 O O . GLY A 1 100 ? 9.853 0.001 -3.159 1.00 93.69 100 GLY A O 1
ATOM 755 N N . ALA A 1 101 ? 7.737 -0.290 -2.473 1.00 92.31 101 ALA A N 1
ATOM 756 C CA . ALA A 1 101 ? 7.206 -0.554 -3.809 1.00 92.31 101 ALA A CA 1
ATOM 757 C C . ALA A 1 101 ? 7.384 0.648 -4.753 1.00 92.31 101 ALA A C 1
ATOM 759 O O . ALA A 1 101 ? 7.792 0.481 -5.903 1.00 92.31 101 ALA A O 1
ATOM 760 N N . ARG A 1 102 ? 7.158 1.877 -4.267 1.00 93.12 102 ARG A N 1
ATOM 761 C CA . ARG A 1 102 ? 7.431 3.095 -5.044 1.00 93.12 102 ARG A CA 1
ATOM 762 C C . ARG A 1 102 ? 8.919 3.276 -5.328 1.00 93.12 102 ARG A C 1
ATOM 764 O O . ARG A 1 102 ? 9.261 3.661 -6.440 1.00 93.12 102 ARG A O 1
ATOM 771 N N . ALA A 1 103 ? 9.795 3.009 -4.362 1.00 92.88 103 ALA A N 1
ATOM 772 C CA . ALA A 1 103 ? 11.239 3.107 -4.558 1.00 92.88 103 ALA A CA 1
ATOM 773 C C . ALA A 1 103 ? 11.734 2.103 -5.613 1.00 92.88 103 ALA A C 1
ATOM 775 O O . ALA A 1 103 ? 12.499 2.479 -6.498 1.00 92.88 103 ALA A O 1
ATOM 776 N N . ALA A 1 104 ? 11.243 0.861 -5.578 1.00 91.94 104 ALA A N 1
ATOM 777 C CA . ALA A 1 104 ? 11.553 -0.151 -6.588 1.00 91.94 104 ALA A CA 1
ATOM 778 C C . ALA A 1 104 ? 11.050 0.259 -7.983 1.00 91.94 104 ALA A C 1
ATOM 780 O O . ALA A 1 104 ? 11.789 0.167 -8.964 1.00 91.94 104 ALA A O 1
ATOM 781 N N . TRP A 1 105 ? 9.826 0.789 -8.066 1.00 93.12 105 TRP A N 1
ATOM 782 C CA . TRP A 1 105 ? 9.278 1.348 -9.302 1.00 93.12 105 TRP A CA 1
ATOM 783 C C . TRP A 1 105 ? 10.134 2.508 -9.835 1.00 93.12 105 TRP A C 1
ATOM 785 O O . TRP A 1 105 ? 10.447 2.543 -11.025 1.00 93.12 105 TRP A O 1
ATOM 795 N N . MET A 1 106 ? 10.556 3.432 -8.961 1.00 92.44 106 MET A N 1
ATOM 796 C CA . MET A 1 106 ? 11.408 4.572 -9.321 1.00 92.44 106 MET A CA 1
ATOM 797 C C . MET A 1 106 ? 12.782 4.125 -9.819 1.00 92.44 106 MET A C 1
ATOM 799 O O . MET A 1 106 ? 13.243 4.642 -10.827 1.00 92.44 106 MET A O 1
ATOM 803 N N . ALA A 1 107 ? 13.402 3.129 -9.185 1.00 92.75 107 ALA A N 1
ATOM 804 C CA . ALA A 1 107 ? 14.695 2.611 -9.623 1.00 92.75 107 ALA A CA 1
ATOM 805 C C . ALA A 1 107 ? 14.640 2.058 -11.059 1.00 92.75 107 ALA A C 1
ATOM 807 O O . ALA A 1 107 ? 15.529 2.336 -11.864 1.00 92.75 107 ALA A O 1
ATOM 808 N N . VAL A 1 108 ? 13.577 1.319 -11.405 1.00 92.38 108 VAL A N 1
ATOM 809 C CA . VAL A 1 108 ? 13.363 0.839 -12.782 1.00 92.38 108 VAL A CA 1
ATOM 810 C C . VAL A 1 108 ? 13.103 2.009 -13.729 1.00 92.38 108 VAL A C 1
ATOM 812 O O . VAL A 1 108 ? 13.668 2.049 -14.818 1.00 92.38 108 VAL A O 1
ATOM 815 N N . TYR A 1 109 ? 12.287 2.980 -13.317 1.00 92.88 109 TYR A N 1
ATOM 816 C CA . TYR A 1 109 ? 12.002 4.169 -14.119 1.00 92.88 109 TYR A CA 1
ATOM 817 C C . TYR A 1 109 ? 13.264 4.971 -14.442 1.00 92.88 109 TYR A C 1
ATOM 819 O O . TYR A 1 109 ? 13.486 5.308 -15.604 1.00 92.88 109 TYR A O 1
ATOM 827 N N . ASP A 1 110 ? 14.107 5.239 -13.447 1.00 91.88 110 ASP A N 1
ATOM 828 C CA . ASP A 1 110 ? 15.334 6.014 -13.617 1.00 91.88 110 ASP A CA 1
ATOM 829 C C . ASP A 1 110 ? 16.343 5.274 -14.506 1.00 91.88 110 ASP A C 1
ATOM 831 O O . ASP A 1 110 ? 16.949 5.887 -15.388 1.00 91.88 110 ASP A O 1
ATOM 835 N N . ALA A 1 111 ? 16.475 3.952 -14.345 1.00 91.62 111 ALA A N 1
ATOM 836 C CA . ALA A 1 111 ? 17.328 3.127 -15.200 1.00 91.62 111 ALA A CA 1
ATOM 837 C C . ALA A 1 111 ? 16.863 3.141 -16.668 1.00 91.62 111 ALA A C 1
ATOM 839 O O . ALA A 1 111 ? 17.662 3.358 -17.583 1.00 91.62 111 ALA A O 1
ATOM 840 N N . GLU A 1 112 ? 15.563 2.959 -16.905 1.00 91.12 112 GLU A N 1
ATOM 841 C CA . GLU A 1 112 ? 14.985 2.968 -18.250 1.00 91.12 112 GLU A CA 1
ATOM 842 C C . GLU A 1 112 ? 15.034 4.357 -18.900 1.00 91.12 112 GLU A C 1
ATOM 844 O O . GLU A 1 112 ? 15.329 4.478 -20.094 1.00 91.12 112 GLU A O 1
ATOM 849 N N . MET A 1 113 ? 14.804 5.415 -18.116 1.00 89.38 113 MET A N 1
ATOM 850 C CA . MET A 1 113 ? 14.920 6.801 -18.563 1.00 89.38 113 MET A CA 1
ATOM 851 C C . MET A 1 113 ? 16.366 7.158 -18.915 1.00 89.38 113 MET A C 1
ATOM 853 O O . MET A 1 113 ? 16.599 7.794 -19.942 1.00 89.38 113 MET A O 1
ATOM 857 N N . ALA A 1 114 ? 17.349 6.715 -18.128 1.00 89.38 114 ALA A N 1
ATOM 858 C CA . ALA A 1 114 ? 18.761 6.889 -18.462 1.00 89.38 114 ALA A CA 1
ATOM 859 C C . ALA A 1 114 ? 19.107 6.198 -19.792 1.00 89.38 114 ALA A C 1
ATOM 861 O O . ALA A 1 114 ? 19.721 6.814 -20.664 1.00 89.38 114 ALA A O 1
ATOM 862 N N . GLY A 1 115 ? 18.635 4.962 -19.996 1.00 86.62 115 GLY A N 1
ATOM 863 C CA . GLY A 1 115 ? 18.796 4.249 -21.268 1.00 86.62 115 GLY A CA 1
ATOM 864 C C . GLY A 1 115 ? 18.130 4.967 -22.447 1.00 86.62 115 GLY A C 1
ATOM 865 O O . GLY A 1 115 ? 18.682 5.014 -23.545 1.00 86.62 115 GLY A O 1
ATOM 866 N N . LEU A 1 116 ? 16.964 5.579 -22.223 1.00 86.69 116 LEU A N 1
ATOM 867 C CA . LEU A 1 116 ? 16.274 6.388 -23.225 1.00 86.69 116 LEU A CA 1
ATOM 868 C C . LEU A 1 116 ? 17.061 7.660 -23.575 1.00 86.69 116 LEU A C 1
ATOM 870 O O . LEU A 1 116 ? 17.183 7.984 -24.749 1.00 86.69 116 LEU A O 1
ATOM 874 N N . ILE A 1 117 ? 17.632 8.355 -22.587 1.00 85.56 117 ILE A N 1
ATOM 875 C CA . ILE A 1 117 ? 18.407 9.591 -22.790 1.00 85.56 117 ILE A CA 1
ATOM 876 C C . ILE A 1 117 ? 19.701 9.339 -23.572 1.00 85.56 117 ILE A C 1
ATOM 878 O O . ILE A 1 117 ? 20.071 10.163 -24.407 1.00 85.56 117 ILE A O 1
ATOM 882 N N . VAL A 1 118 ? 20.371 8.209 -23.325 1.00 86.69 118 VAL A N 1
ATOM 883 C CA . VAL A 1 118 ? 21.604 7.823 -24.035 1.00 86.69 118 VAL A CA 1
ATOM 884 C C . VAL A 1 118 ? 21.324 7.399 -25.484 1.00 86.69 118 VAL A C 1
ATOM 886 O O . VAL A 1 118 ? 22.219 7.464 -26.326 1.00 86.69 118 VAL A O 1
ATOM 889 N N . ALA A 1 119 ? 20.091 7.002 -25.815 1.00 83.88 119 ALA A N 1
ATOM 890 C CA . ALA A 1 119 ? 19.747 6.587 -27.168 1.00 83.88 119 ALA A CA 1
ATOM 891 C C . ALA A 1 119 ? 19.904 7.743 -28.173 1.00 83.88 119 ALA A C 1
ATOM 893 O O . ALA A 1 119 ? 19.264 8.791 -28.062 1.00 83.88 119 ALA A O 1
ATOM 894 N N . GLU A 1 120 ? 20.700 7.525 -29.221 1.00 79.50 120 GLU A N 1
ATOM 895 C CA . GLU A 1 120 ? 20.983 8.536 -30.248 1.00 79.50 120 GLU A CA 1
ATOM 896 C C . GLU A 1 120 ? 19.703 9.053 -30.930 1.00 79.50 120 GLU A C 1
ATOM 898 O O . GLU A 1 120 ? 19.548 10.253 -31.172 1.00 79.50 120 GLU A O 1
ATOM 903 N N . ALA A 1 121 ? 18.741 8.158 -31.181 1.00 79.06 121 ALA A N 1
ATOM 904 C CA . ALA A 1 121 ? 17.429 8.527 -31.705 1.00 79.06 121 ALA A CA 1
ATOM 905 C C . ALA A 1 121 ? 16.669 9.467 -30.754 1.00 79.06 121 ALA A C 1
ATOM 907 O O . ALA A 1 121 ? 16.008 10.399 -31.196 1.00 79.06 121 ALA A O 1
ATOM 908 N N . TRP A 1 122 ? 16.795 9.297 -29.440 1.00 84.50 122 TRP A N 1
ATOM 909 C CA . TRP A 1 122 ? 16.151 10.198 -28.488 1.00 84.50 122 TRP A CA 1
ATOM 910 C C . TRP A 1 122 ? 16.800 11.585 -28.492 1.00 84.50 122 TRP A C 1
ATOM 912 O O . TRP A 1 122 ? 16.098 12.600 -28.537 1.00 84.50 122 TRP A O 1
ATOM 922 N N . ALA A 1 123 ? 18.135 11.643 -28.534 1.00 83.81 123 ALA A N 1
ATOM 923 C CA . ALA A 1 123 ? 18.899 12.891 -28.585 1.00 83.81 123 ALA A CA 1
ATOM 924 C C . ALA A 1 123 ? 18.599 13.737 -29.840 1.00 83.81 123 ALA A C 1
ATOM 926 O O . ALA A 1 123 ? 18.626 14.966 -29.773 1.00 83.81 123 ALA A O 1
ATOM 927 N N . LYS A 1 124 ? 18.242 13.106 -30.965 1.00 84.19 124 LYS A N 1
ATOM 928 C CA . LYS A 1 124 ? 17.881 13.798 -32.217 1.00 84.19 124 LYS A CA 1
ATOM 929 C C . LYS A 1 124 ? 16.449 14.355 -32.244 1.00 84.19 124 LYS A C 1
ATOM 931 O O . LYS A 1 124 ? 16.144 15.185 -33.096 1.00 84.19 124 LYS A O 1
ATOM 936 N N . LEU A 1 125 ? 15.570 13.943 -31.326 1.00 84.62 125 LEU A N 1
ATOM 937 C CA . LEU A 1 125 ? 14.195 14.454 -31.258 1.00 84.62 125 LEU A CA 1
ATOM 938 C C . LEU A 1 125 ? 14.113 15.826 -30.566 1.00 84.62 125 LEU A C 1
ATOM 940 O O . LEU A 1 125 ? 14.818 16.043 -29.581 1.00 84.62 125 LEU A O 1
ATOM 944 N N . PRO A 1 126 ? 13.211 16.730 -30.991 1.00 84.94 126 PRO A N 1
ATOM 945 C CA . PRO A 1 126 ? 12.916 17.960 -30.257 1.00 84.94 126 PRO A CA 1
ATOM 946 C C . PRO A 1 126 ? 12.159 17.668 -28.949 1.00 84.94 126 PRO A C 1
ATOM 948 O O . PRO A 1 126 ? 11.448 16.665 -28.833 1.00 84.94 126 PRO A O 1
ATOM 951 N N . ALA A 1 127 ? 12.281 18.566 -27.966 1.00 84.12 127 ALA A N 1
ATOM 952 C CA . ALA A 1 127 ? 11.733 18.384 -26.616 1.00 84.12 127 ALA A CA 1
ATOM 953 C C . ALA A 1 127 ? 10.216 18.108 -26.599 1.00 84.12 127 ALA A C 1
ATOM 955 O O . ALA A 1 127 ? 9.761 17.218 -25.885 1.00 84.12 127 ALA A O 1
ATOM 956 N N . GLU A 1 128 ? 9.450 18.794 -27.448 1.00 85.12 128 GLU A N 1
ATOM 957 C CA . GLU A 1 128 ? 7.997 18.616 -27.588 1.00 85.12 128 GLU A CA 1
ATOM 958 C C . GLU A 1 128 ? 7.628 17.194 -28.037 1.00 85.12 128 GLU A C 1
ATOM 960 O O . GLU A 1 128 ? 6.689 16.587 -27.523 1.00 85.12 128 GLU A O 1
ATOM 965 N N . ARG A 1 129 ? 8.403 16.620 -28.968 1.00 83.38 129 ARG A N 1
ATOM 966 C CA . ARG A 1 129 ? 8.193 15.249 -29.457 1.00 83.38 129 ARG A CA 1
ATOM 967 C C . ARG A 1 129 ? 8.588 14.216 -28.411 1.00 83.38 129 ARG A C 1
ATOM 969 O O . ARG A 1 129 ? 7.859 13.244 -28.238 1.00 83.38 129 ARG A O 1
ATOM 976 N N . ARG A 1 130 ? 9.685 14.444 -27.680 1.00 85.31 130 ARG A N 1
ATOM 977 C CA . ARG A 1 130 ? 10.078 13.596 -26.541 1.00 85.31 130 ARG A CA 1
ATOM 978 C C . ARG A 1 130 ? 8.976 13.564 -25.487 1.00 85.31 130 ARG A C 1
ATOM 980 O O . ARG A 1 130 ? 8.543 12.489 -25.090 1.00 85.31 130 ARG A O 1
ATOM 987 N N . GLN A 1 131 ? 8.468 14.729 -25.089 1.00 85.50 131 GLN A N 1
ATOM 988 C CA . GLN A 1 131 ? 7.388 14.824 -24.110 1.00 85.50 131 GLN A CA 1
ATOM 989 C C . GLN A 1 131 ? 6.099 14.158 -24.614 1.00 85.50 131 GLN A C 1
ATOM 991 O O . GLN A 1 131 ? 5.466 13.417 -23.864 1.00 85.50 131 GLN A O 1
ATOM 996 N N . GLY A 1 132 ? 5.757 14.337 -25.895 1.00 87.19 132 GLY A N 1
ATOM 997 C CA . GLY A 1 132 ? 4.627 13.655 -26.529 1.00 87.19 132 GLY A CA 1
ATOM 998 C C . GLY A 1 132 ? 4.744 12.127 -26.497 1.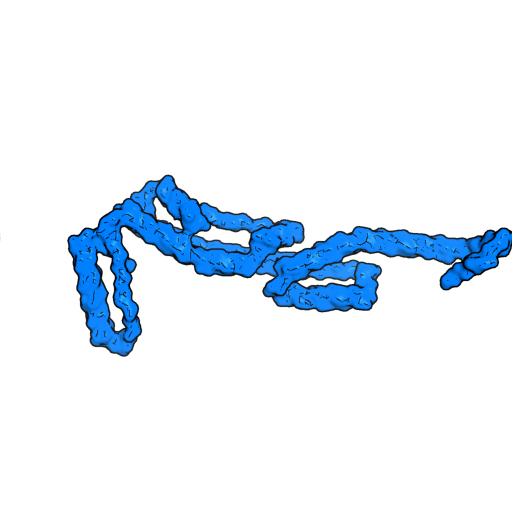00 87.19 132 GLY A C 1
ATOM 999 O O . GLY A 1 132 ? 3.769 11.453 -26.174 1.00 87.19 132 GLY A O 1
ATOM 1000 N N . LEU A 1 133 ? 5.935 11.573 -26.754 1.00 86.00 133 LEU A N 1
ATOM 1001 C CA . LEU A 1 133 ? 6.189 10.131 -26.653 1.00 86.00 133 LEU A CA 1
ATOM 1002 C C . LEU A 1 133 ? 6.077 9.629 -25.211 1.00 86.00 133 LEU A C 1
ATOM 1004 O O . LEU A 1 133 ? 5.434 8.607 -24.970 1.00 86.00 133 LEU A O 1
ATOM 1008 N N . LEU A 1 134 ? 6.645 10.359 -24.246 1.00 88.00 134 LEU A N 1
ATOM 1009 C CA . LEU A 1 134 ? 6.543 9.990 -22.833 1.00 88.00 134 LEU A CA 1
ATOM 1010 C C . LEU A 1 134 ? 5.084 9.987 -22.355 1.00 88.00 134 LEU A C 1
ATOM 1012 O O . LEU A 1 134 ? 4.676 9.083 -21.626 1.00 88.00 134 LEU A O 1
ATOM 1016 N N . MET A 1 135 ? 4.285 10.970 -22.781 1.00 88.81 135 MET A N 1
ATOM 1017 C CA . MET A 1 135 ? 2.857 11.032 -22.461 1.00 88.81 135 MET A CA 1
ATOM 1018 C C . MET A 1 135 ? 2.083 9.895 -23.129 1.00 88.81 135 MET A C 1
ATOM 1020 O O . MET A 1 135 ? 1.307 9.217 -22.459 1.00 88.81 135 MET A O 1
ATOM 1024 N N . LYS A 1 136 ? 2.332 9.641 -24.419 1.00 88.94 136 LYS A N 1
ATOM 1025 C CA . LYS A 1 136 ? 1.672 8.579 -25.192 1.00 88.94 136 LYS A CA 1
ATOM 1026 C C . LYS A 1 136 ? 1.883 7.195 -24.576 1.00 88.94 136 LYS A C 1
ATOM 1028 O O . LYS A 1 136 ? 0.943 6.410 -24.512 1.00 88.94 136 LYS A O 1
ATOM 1033 N N . HIS A 1 137 ? 3.095 6.914 -24.098 1.00 87.38 137 HIS A N 1
ATOM 1034 C CA . HIS A 1 137 ? 3.451 5.628 -23.485 1.00 87.38 137 HIS A CA 1
ATOM 1035 C C . HIS A 1 137 ? 3.232 5.588 -21.963 1.00 87.38 137 HIS A C 1
ATOM 1037 O O . HIS A 1 137 ? 3.562 4.595 -21.317 1.00 87.38 137 HIS A O 1
ATOM 1043 N N . GLY A 1 138 ? 2.656 6.642 -21.370 1.00 83.69 138 GLY A N 1
ATOM 1044 C CA . GLY A 1 138 ? 2.307 6.678 -19.947 1.00 83.69 138 GLY A CA 1
ATOM 1045 C C . GLY A 1 138 ? 3.514 6.658 -19.003 1.00 83.69 138 GLY A C 1
ATOM 1046 O O . GLY A 1 138 ? 3.415 6.138 -17.893 1.00 83.69 138 GLY A O 1
ATOM 1047 N N . VAL A 1 139 ? 4.651 7.199 -19.447 1.00 86.38 139 VAL A N 1
ATOM 1048 C CA . VAL A 1 139 ? 5.922 7.285 -18.701 1.00 86.38 139 VAL A CA 1
ATOM 1049 C C . VAL A 1 139 ? 6.348 8.740 -18.464 1.00 86.38 139 VAL A C 1
ATOM 1051 O O . VAL A 1 139 ? 7.503 9.017 -18.179 1.00 86.38 139 VAL A O 1
ATOM 1054 N N . ALA A 1 140 ? 5.425 9.697 -18.594 1.00 79.69 140 ALA A N 1
ATOM 1055 C CA . ALA A 1 140 ? 5.719 11.122 -18.421 1.00 79.69 140 ALA A CA 1
ATOM 1056 C C . ALA A 1 140 ? 5.819 11.578 -16.958 1.00 79.69 140 ALA A C 1
ATOM 1058 O O . ALA A 1 140 ? 6.402 12.627 -16.693 1.00 79.69 140 ALA A O 1
ATOM 1059 N N . SER A 1 141 ? 5.226 10.845 -16.013 1.00 79.31 141 SER A N 1
ATOM 1060 C CA . SER A 1 141 ? 5.154 11.278 -14.615 1.00 79.31 141 SER A CA 1
ATOM 1061 C C . SER A 1 141 ? 5.364 10.130 -13.642 1.00 79.31 141 SER A C 1
ATOM 1063 O O . SER A 1 141 ? 4.759 9.065 -13.784 1.00 79.31 141 SER A O 1
ATOM 1065 N N . VAL A 1 142 ? 6.138 10.404 -12.595 1.00 80.44 142 VAL A N 1
ATOM 1066 C CA . VAL A 1 142 ? 6.259 9.531 -11.428 1.00 80.44 142 VAL A CA 1
ATOM 1067 C C . VAL A 1 142 ? 5.008 9.693 -10.559 1.00 80.44 142 VAL A C 1
ATOM 1069 O O . VAL A 1 142 ? 4.691 10.820 -10.169 1.00 80.44 142 VAL A O 1
ATOM 1072 N N . PRO A 1 143 ? 4.293 8.608 -10.219 1.00 82.50 143 PRO A N 1
ATOM 1073 C CA . PRO A 1 143 ? 3.142 8.701 -9.334 1.00 82.50 143 PRO A CA 1
ATOM 1074 C C . PRO A 1 143 ? 3.561 9.212 -7.945 1.00 82.50 143 PRO A C 1
ATOM 1076 O O . PRO A 1 143 ? 4.562 8.768 -7.361 1.00 82.50 143 PRO A O 1
ATOM 1079 N N . SER A 1 144 ? 2.802 10.173 -7.418 1.00 84.75 144 SER A N 1
ATOM 1080 C CA . SER A 1 144 ? 3.006 10.707 -6.073 1.00 84.75 144 SER A CA 1
ATOM 1081 C C . SER A 1 144 ? 2.491 9.725 -5.017 1.00 84.75 144 SER A C 1
ATOM 1083 O O . SER A 1 144 ? 1.563 8.954 -5.255 1.00 84.75 144 SER A O 1
ATOM 1085 N N . LEU A 1 145 ? 3.120 9.739 -3.842 1.00 90.31 145 LEU A N 1
ATOM 1086 C CA . LEU A 1 145 ? 2.747 8.899 -2.708 1.00 90.31 145 LEU A CA 1
ATOM 1087 C C . LEU A 1 145 ? 2.784 9.746 -1.437 1.00 90.31 145 LEU A C 1
ATOM 1089 O O . LEU A 1 145 ? 3.848 10.227 -1.051 1.00 90.31 145 LEU A O 1
ATOM 1093 N N . ALA A 1 146 ? 1.623 9.923 -0.812 1.00 91.00 146 ALA A N 1
ATOM 1094 C CA . ALA A 1 146 ? 1.479 10.578 0.482 1.00 91.00 146 ALA A CA 1
ATOM 1095 C C . ALA A 1 146 ? 1.242 9.507 1.551 1.00 91.00 146 ALA A C 1
ATOM 1097 O O . ALA A 1 146 ? 0.328 8.698 1.417 1.00 91.00 146 ALA A O 1
ATOM 1098 N N . VAL A 1 147 ? 2.098 9.474 2.573 1.00 93.06 147 VAL A N 1
ATOM 1099 C CA . VAL A 1 147 ? 2.097 8.453 3.641 1.00 93.06 147 VAL A CA 1
ATOM 1100 C C . VAL A 1 147 ? 2.475 9.044 5.011 1.00 93.06 147 VAL A C 1
ATOM 1102 O O . VAL A 1 147 ? 2.941 8.328 5.902 1.00 93.06 147 VAL A O 1
ATOM 1105 N N . GLY A 1 148 ? 2.314 10.359 5.183 1.00 89.25 148 GLY A N 1
ATOM 1106 C CA . GLY A 1 148 ? 2.673 11.083 6.403 1.00 89.25 148 GLY A CA 1
ATOM 1107 C C . GLY A 1 148 ? 1.734 10.783 7.570 1.00 89.25 148 GLY A C 1
ATOM 1108 O O . GLY A 1 148 ? 2.175 10.718 8.714 1.00 89.25 148 GLY A O 1
ATOM 1109 N N . THR A 1 149 ? 0.460 10.511 7.289 1.00 94.38 149 THR A N 1
ATOM 1110 C CA . THR A 1 149 ? -0.547 10.143 8.300 1.00 94.38 149 THR A CA 1
ATOM 1111 C C . THR A 1 149 ? -1.145 8.758 8.048 1.00 94.38 149 THR A C 1
ATOM 1113 O O . THR A 1 149 ? -0.998 8.190 6.967 1.00 94.38 149 THR A O 1
ATOM 1116 N N . MET A 1 150 ? -1.830 8.195 9.050 1.00 93.94 150 MET A N 1
ATOM 1117 C CA . MET A 1 150 ? -2.553 6.923 8.905 1.00 93.94 150 MET A CA 1
ATOM 1118 C C . MET A 1 150 ? -3.611 6.993 7.795 1.00 93.94 150 MET A C 1
ATOM 1120 O O . MET A 1 150 ? -3.676 6.100 6.955 1.00 93.94 150 MET A O 1
ATOM 1124 N N . ASP A 1 151 ? -4.386 8.078 7.740 1.00 93.62 151 ASP A N 1
ATOM 1125 C CA . ASP A 1 151 ? -5.414 8.270 6.712 1.00 93.62 151 ASP A CA 1
ATOM 1126 C C . ASP A 1 151 ? -4.814 8.395 5.308 1.00 93.62 151 ASP A C 1
ATOM 1128 O O . ASP A 1 151 ? -5.375 7.879 4.340 1.00 93.62 151 ASP A O 1
ATOM 1132 N N . GLU A 1 152 ? -3.657 9.051 5.184 1.00 95.25 152 GLU A N 1
ATOM 1133 C CA . GLU A 1 152 ? -2.911 9.105 3.927 1.00 95.25 152 GLU A CA 1
ATOM 1134 C C . GLU A 1 152 ? -2.428 7.720 3.497 1.00 95.25 152 GLU A C 1
ATOM 1136 O O . GLU A 1 152 ? -2.606 7.362 2.336 1.00 95.25 152 GLU A O 1
ATOM 1141 N N . VAL A 1 153 ? -1.896 6.913 4.423 1.00 95.69 153 VAL A N 1
ATOM 1142 C CA . VAL A 1 153 ? -1.478 5.528 4.147 1.00 95.69 153 VAL A CA 1
ATOM 1143 C C . VAL A 1 153 ? -2.661 4.679 3.684 1.00 95.69 153 VAL A C 1
ATOM 1145 O O . VAL A 1 153 ? -2.550 3.994 2.667 1.00 95.69 153 VAL A O 1
ATOM 1148 N N . ILE A 1 154 ? -3.803 4.747 4.376 1.00 94.00 154 ILE A N 1
ATOM 1149 C CA . ILE A 1 154 ? -5.021 4.020 3.988 1.00 94.00 154 ILE A CA 1
ATOM 1150 C C . ILE A 1 154 ? -5.462 4.448 2.587 1.00 94.00 154 ILE A C 1
ATOM 1152 O O . ILE A 1 154 ? -5.672 3.600 1.721 1.00 94.00 154 ILE A O 1
ATOM 1156 N N . ARG A 1 155 ? -5.556 5.758 2.335 1.00 95.25 155 ARG A N 1
ATOM 1157 C CA . ARG A 1 155 ? -5.974 6.296 1.035 1.00 95.25 155 ARG A CA 1
ATOM 1158 C C . ARG A 1 155 ? -5.015 5.892 -0.082 1.00 95.25 155 ARG A C 1
ATOM 1160 O O . ARG A 1 155 ? -5.466 5.514 -1.160 1.00 95.25 155 ARG A O 1
ATOM 1167 N N . ALA A 1 156 ? -3.709 5.951 0.170 1.00 94.44 156 ALA A N 1
ATOM 1168 C CA . ALA A 1 156 ? -2.688 5.535 -0.781 1.00 94.44 156 ALA A CA 1
ATOM 1169 C C . ALA A 1 156 ? -2.793 4.037 -1.096 1.00 94.44 156 ALA A C 1
ATOM 1171 O O . ALA A 1 156 ? -2.792 3.669 -2.269 1.00 94.44 156 ALA A O 1
ATOM 1172 N N . ALA A 1 157 ? -2.957 3.188 -0.077 1.00 93.44 157 ALA A N 1
ATOM 1173 C CA . ALA A 1 157 ? -3.122 1.746 -0.247 1.00 93.44 157 ALA A CA 1
ATOM 1174 C C . ALA A 1 157 ? -4.414 1.385 -1.000 1.00 93.44 157 ALA A C 1
ATOM 1176 O O . ALA A 1 157 ? -4.398 0.486 -1.836 1.00 93.44 157 ALA A O 1
ATOM 1177 N N . GLN A 1 158 ? -5.518 2.097 -0.747 1.00 93.69 158 GLN A N 1
ATOM 1178 C CA . GLN A 1 158 ? -6.786 1.905 -1.464 1.00 93.69 158 GLN A CA 1
ATOM 1179 C C . GLN A 1 158 ? -6.701 2.350 -2.925 1.00 93.69 158 GLN A C 1
ATOM 1181 O O . GLN A 1 158 ? -7.226 1.673 -3.805 1.00 93.69 158 GLN A O 1
ATOM 1186 N N . ALA A 1 159 ? -6.049 3.484 -3.192 1.00 93.00 159 ALA A N 1
ATOM 1187 C CA . ALA A 1 159 ? -5.889 3.998 -4.548 1.00 93.00 159 ALA A CA 1
ATOM 1188 C C . ALA A 1 159 ? -4.929 3.136 -5.377 1.00 93.00 159 ALA A C 1
ATOM 1190 O O . ALA A 1 159 ? -5.160 2.907 -6.565 1.00 93.00 159 ALA A O 1
ATOM 1191 N N . ARG A 1 160 ? -3.838 2.669 -4.761 1.00 91.88 160 ARG A N 1
ATOM 1192 C CA . ARG A 1 160 ? -2.857 1.801 -5.404 1.00 91.88 160 ARG A CA 1
ATOM 1193 C C . ARG A 1 160 ? -2.189 0.879 -4.375 1.00 91.88 160 ARG A C 1
ATOM 1195 O O . ARG A 1 160 ? -1.222 1.294 -3.728 1.00 91.88 160 ARG A O 1
ATOM 1202 N N . PRO A 1 161 ? -2.648 -0.377 -4.250 1.00 90.00 161 PRO A N 1
ATOM 1203 C CA . PRO A 1 161 ? -2.063 -1.318 -3.304 1.00 90.00 161 PRO A CA 1
ATOM 1204 C C . PRO A 1 161 ? -0.629 -1.702 -3.712 1.00 90.00 161 PRO A C 1
ATOM 1206 O O . PRO A 1 161 ? -0.274 -1.590 -4.891 1.00 90.00 161 PRO A O 1
ATOM 1209 N N . PRO A 1 162 ? 0.204 -2.202 -2.778 1.00 88.38 162 PRO A N 1
ATOM 1210 C CA . PRO A 1 162 ? 1.580 -2.616 -3.076 1.00 88.38 162 PRO A CA 1
ATOM 1211 C C . PRO A 1 162 ? 1.696 -3.619 -4.238 1.00 88.38 162 PRO A C 1
ATOM 1213 O O . PRO A 1 162 ? 2.624 -3.540 -5.040 1.00 88.38 162 PRO A O 1
ATOM 1216 N N . SER A 1 163 ? 0.722 -4.521 -4.389 1.00 88.75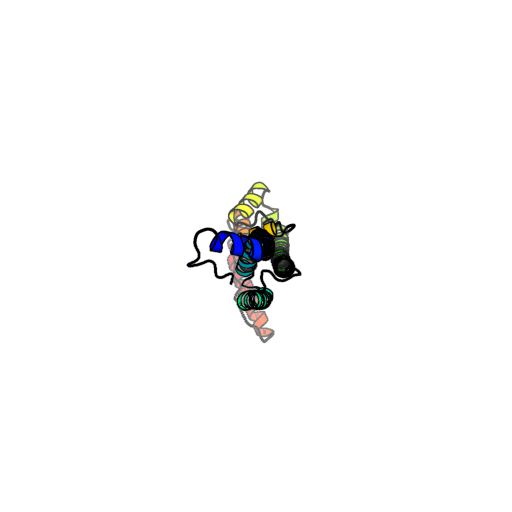 163 SER A N 1
ATOM 1217 C CA . SER A 1 163 ? 0.657 -5.467 -5.511 1.00 88.75 163 SER A CA 1
ATOM 1218 C C . SER A 1 163 ? 0.494 -4.778 -6.870 1.00 88.75 163 SER A C 1
ATOM 1220 O O . SER A 1 163 ? 1.133 -5.175 -7.843 1.00 88.75 163 SER A O 1
ATOM 1222 N N . GLN A 1 164 ? -0.309 -3.711 -6.941 1.00 90.81 164 GLN A N 1
ATOM 1223 C CA . GLN A 1 164 ? -0.487 -2.930 -8.165 1.00 90.81 164 GLN A CA 1
ATOM 1224 C C . GLN A 1 164 ? 0.801 -2.192 -8.547 1.00 90.81 164 GLN A C 1
ATOM 1226 O O . GLN A 1 164 ? 1.131 -2.117 -9.726 1.00 90.81 164 GLN A O 1
ATOM 1231 N N . TRP A 1 165 ? 1.562 -1.692 -7.567 1.00 91.25 165 TRP A N 1
ATOM 1232 C CA . TRP A 1 165 ? 2.876 -1.092 -7.825 1.00 91.25 165 TRP A CA 1
ATOM 1233 C C . TRP A 1 165 ? 3.851 -2.082 -8.463 1.00 91.25 165 TRP A C 1
ATOM 1235 O O . TRP A 1 165 ? 4.521 -1.729 -9.432 1.00 91.25 165 TRP A O 1
ATOM 1245 N N . ALA A 1 166 ? 3.899 -3.320 -7.963 1.00 88.19 166 ALA A N 1
ATOM 1246 C CA . ALA A 1 166 ? 4.744 -4.367 -8.532 1.00 88.19 166 ALA A CA 1
ATOM 1247 C C . ALA A 1 166 ? 4.331 -4.721 -9.974 1.00 88.19 166 ALA A C 1
ATOM 1249 O O . ALA A 1 166 ? 5.187 -4.881 -10.845 1.00 88.19 166 ALA A O 1
ATOM 1250 N N . LEU A 1 167 ? 3.024 -4.783 -10.252 1.00 90.00 167 LEU A N 1
ATOM 1251 C CA . LEU A 1 167 ? 2.507 -5.017 -11.603 1.00 90.00 167 LEU A CA 1
ATOM 1252 C C . LEU A 1 167 ? 2.866 -3.868 -12.561 1.00 90.00 167 LEU A C 1
ATOM 1254 O O . LEU A 1 167 ? 3.350 -4.106 -13.668 1.00 90.00 167 LEU A O 1
ATOM 1258 N N . ASP A 1 168 ? 2.675 -2.622 -12.124 1.00 89.19 168 ASP A N 1
ATOM 1259 C CA . ASP A 1 168 ? 3.020 -1.431 -12.903 1.00 89.19 168 ASP A CA 1
ATOM 1260 C C . ASP A 1 168 ? 4.533 -1.354 -13.172 1.00 89.19 168 ASP A C 1
ATOM 1262 O O . ASP A 1 168 ? 4.947 -0.972 -14.268 1.00 89.19 168 ASP A O 1
ATOM 1266 N N . GLN A 1 169 ? 5.358 -1.741 -12.192 1.00 90.62 169 GLN A N 1
ATOM 1267 C CA . GLN A 1 169 ? 6.813 -1.836 -12.332 1.00 90.62 169 GLN A CA 1
ATOM 1268 C C . GLN A 1 169 ? 7.199 -2.883 -13.384 1.00 90.62 169 GLN A C 1
ATOM 1270 O O . GLN A 1 169 ? 8.046 -2.607 -14.230 1.00 90.62 169 GLN A O 1
ATOM 1275 N N . ALA A 1 170 ? 6.567 -4.061 -13.380 1.00 90.38 170 ALA A N 1
ATOM 1276 C CA . ALA A 1 170 ? 6.845 -5.115 -14.358 1.00 90.38 170 ALA A CA 1
ATOM 1277 C C . ALA A 1 170 ? 6.494 -4.698 -15.800 1.00 90.38 170 ALA A C 1
ATOM 1279 O O . ALA A 1 170 ? 7.149 -5.123 -16.750 1.00 90.38 170 ALA A O 1
ATOM 1280 N N . GLY A 1 171 ? 5.485 -3.838 -15.977 1.00 89.19 171 GLY A N 1
ATOM 1281 C CA . GLY A 1 171 ? 5.109 -3.292 -17.284 1.00 89.19 171 GLY A CA 1
ATOM 1282 C C . GLY A 1 171 ? 5.983 -2.129 -17.769 1.00 89.19 171 GLY A C 1
ATOM 1283 O O . GLY A 1 171 ? 5.912 -1.762 -18.945 1.00 89.19 171 GLY A O 1
ATOM 1284 N N . LEU A 1 172 ? 6.798 -1.536 -16.893 1.00 90.12 172 LEU A N 1
ATOM 1285 C CA . LEU A 1 172 ? 7.564 -0.329 -17.197 1.00 90.12 172 LEU A CA 1
ATOM 1286 C C . LEU A 1 172 ? 8.582 -0.519 -18.335 1.00 90.12 172 LEU A C 1
ATOM 1288 O O . LEU A 1 172 ? 8.543 0.275 -19.280 1.00 90.12 172 LEU A O 1
ATOM 1292 N N . PRO A 1 173 ? 9.427 -1.573 -18.330 1.00 90.50 173 PRO A N 1
ATOM 1293 C CA . PRO A 1 173 ? 10.421 -1.782 -19.384 1.00 90.50 173 PRO A CA 1
ATOM 1294 C C . PRO A 1 173 ? 9.792 -1.892 -20.776 1.00 90.50 173 PRO A C 1
ATOM 1296 O O . PRO A 1 173 ? 10.311 -1.341 -21.745 1.00 90.50 173 PRO A O 1
ATOM 1299 N N . GLY A 1 174 ? 8.623 -2.536 -20.880 1.00 89.44 174 GLY A N 1
ATOM 1300 C CA . GLY A 1 174 ? 7.885 -2.655 -22.139 1.00 89.44 174 GLY A CA 1
ATOM 1301 C C . GLY A 1 174 ? 7.404 -1.305 -22.678 1.00 89.44 174 GLY A C 1
ATOM 1302 O O . GLY A 1 174 ? 7.524 -1.041 -23.875 1.00 89.44 174 GLY A O 1
ATOM 1303 N N . ARG A 1 175 ? 6.925 -0.413 -21.800 1.00 90.69 175 ARG A N 1
ATOM 1304 C CA . ARG A 1 175 ? 6.507 0.950 -22.183 1.00 90.69 175 ARG A CA 1
ATOM 1305 C C . ARG A 1 175 ? 7.691 1.786 -22.668 1.00 90.69 175 ARG A C 1
ATOM 1307 O O . ARG A 1 175 ? 7.587 2.463 -23.689 1.00 90.69 175 ARG A O 1
ATOM 1314 N N . PHE A 1 176 ? 8.831 1.698 -21.985 1.00 89.56 176 PHE A N 1
ATOM 1315 C CA . PHE A 1 176 ? 10.059 2.371 -22.415 1.00 89.56 176 PHE A CA 1
ATOM 1316 C C . PHE A 1 176 ? 10.617 1.795 -23.720 1.00 89.56 176 PHE A C 1
ATOM 1318 O O . PHE A 1 176 ? 11.047 2.557 -24.583 1.00 89.56 176 PHE A O 1
ATOM 1325 N N . ALA A 1 177 ? 10.557 0.477 -23.919 1.00 86.88 177 ALA A N 1
ATOM 1326 C CA . ALA A 1 177 ? 10.943 -0.153 -25.179 1.00 86.88 177 ALA A CA 1
ATOM 1327 C C . ALA A 1 177 ? 10.069 0.325 -26.352 1.00 86.88 177 ALA A C 1
ATOM 1329 O O . ALA A 1 177 ? 10.601 0.656 -27.411 1.00 86.88 177 ALA A O 1
ATOM 1330 N N . ALA A 1 178 ? 8.753 0.443 -26.151 1.00 87.06 178 ALA A N 1
ATOM 1331 C CA . ALA A 1 178 ? 7.844 0.991 -27.156 1.00 87.06 178 ALA A CA 1
ATOM 1332 C C . ALA A 1 178 ? 8.156 2.465 -27.477 1.00 87.06 178 ALA A C 1
ATOM 1334 O O . ALA A 1 178 ? 8.219 2.840 -28.650 1.00 87.06 178 ALA A O 1
ATOM 1335 N N . ALA A 1 179 ? 8.436 3.286 -26.457 1.00 87.06 179 ALA A N 1
ATOM 1336 C CA . ALA A 1 179 ? 8.842 4.679 -26.642 1.00 87.06 179 ALA A CA 1
ATOM 1337 C C . ALA A 1 179 ? 10.179 4.810 -27.395 1.00 87.06 179 ALA A C 1
ATOM 1339 O O . ALA A 1 179 ? 10.297 5.653 -28.286 1.00 87.06 179 ALA A O 1
ATOM 1340 N N . ARG A 1 180 ? 11.169 3.957 -27.085 1.00 84.38 180 ARG A N 1
ATOM 1341 C CA . ARG A 1 180 ? 12.454 3.883 -27.808 1.00 84.38 180 ARG A CA 1
ATOM 1342 C C . ARG A 1 180 ? 12.249 3.543 -29.280 1.00 84.38 180 ARG A C 1
ATOM 1344 O O . ARG A 1 180 ? 12.799 4.219 -30.145 1.00 84.38 180 ARG A O 1
ATOM 1351 N N . LEU A 1 181 ? 11.447 2.521 -29.563 1.00 83.75 181 LEU A N 1
ATOM 1352 C CA . LEU A 1 181 ? 11.180 2.066 -30.925 1.00 83.75 181 LEU A CA 1
ATOM 1353 C C . LEU A 1 181 ? 10.479 3.148 -31.755 1.00 83.75 181 LEU A C 1
ATOM 1355 O O . LEU A 1 181 ? 10.870 3.405 -32.891 1.00 83.75 181 LEU A O 1
ATOM 1359 N N . GLU A 1 182 ? 9.495 3.838 -31.179 1.00 85.00 182 GLU A N 1
ATOM 1360 C CA . GLU A 1 182 ? 8.819 4.944 -31.862 1.00 85.00 182 GLU A CA 1
ATOM 1361 C C . GLU A 1 182 ? 9.756 6.145 -32.076 1.00 85.00 182 GLU A C 1
ATOM 1363 O O . GLU A 1 182 ? 9.737 6.765 -33.139 1.00 85.00 182 GLU A O 1
ATOM 1368 N N . ALA A 1 183 ? 10.636 6.442 -31.115 1.00 84.19 183 ALA A N 1
ATOM 1369 C CA . ALA A 1 183 ? 11.655 7.474 -31.284 1.00 84.19 183 ALA A CA 1
ATOM 137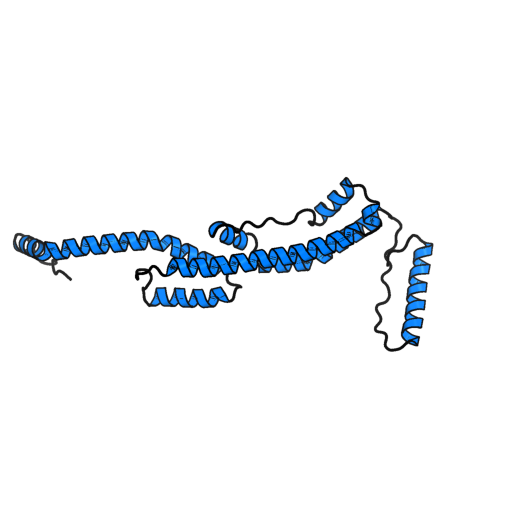0 C C . ALA A 1 183 ? 12.609 7.163 -32.450 1.00 84.19 183 ALA A C 1
ATOM 1372 O O . ALA A 1 183 ? 12.911 8.048 -33.253 1.00 84.19 183 ALA A O 1
ATOM 1373 N N . ILE A 1 184 ? 13.037 5.904 -32.580 1.00 79.81 184 ILE A N 1
ATOM 1374 C CA . ILE A 1 184 ? 13.857 5.426 -33.701 1.00 79.81 184 ILE A CA 1
ATOM 1375 C C . ILE A 1 184 ? 13.125 5.624 -35.032 1.00 79.81 184 ILE A C 1
ATOM 1377 O O . ILE A 1 184 ? 13.694 6.205 -35.955 1.00 79.81 184 ILE A O 1
ATOM 1381 N N . GLN A 1 185 ? 11.859 5.207 -35.119 1.00 79.81 185 GLN A N 1
ATOM 1382 C CA . GLN A 1 185 ? 11.051 5.356 -36.335 1.00 79.81 185 GLN A CA 1
ATOM 1383 C C . GLN A 1 185 ? 10.869 6.821 -36.753 1.00 79.81 185 GLN A C 1
ATOM 1385 O O . GLN A 1 185 ? 10.843 7.125 -37.942 1.00 79.81 185 GLN A O 1
ATOM 1390 N N . LEU A 1 186 ? 10.762 7.744 -35.796 1.00 79.62 186 LEU A N 1
ATOM 1391 C CA . LEU A 1 186 ? 10.609 9.170 -36.092 1.00 79.62 186 LEU A CA 1
ATOM 1392 C C . LEU A 1 186 ? 11.903 9.821 -36.594 1.00 79.62 186 LEU A C 1
ATOM 1394 O O . LEU A 1 186 ? 11.847 10.706 -37.446 1.00 79.62 186 LEU A O 1
ATOM 1398 N N . VAL A 1 187 ? 13.059 9.404 -36.075 1.00 75.25 187 VAL A N 1
ATOM 1399 C CA . VAL A 1 187 ? 14.363 9.963 -36.470 1.00 75.25 187 VAL A CA 1
ATOM 1400 C C . VAL A 1 187 ? 14.881 9.355 -37.763 1.00 75.25 187 VAL A C 1
ATOM 1402 O O . VAL A 1 187 ? 15.486 10.048 -38.579 1.00 75.25 187 VAL A O 1
ATOM 1405 N N . ALA A 1 188 ? 14.634 8.067 -37.967 1.00 68.19 188 ALA A N 1
ATOM 1406 C CA . ALA A 1 188 ? 15.007 7.361 -39.173 1.00 68.19 188 ALA A CA 1
ATOM 1407 C C . ALA A 1 188 ? 13.788 6.574 -39.680 1.00 68.19 188 ALA A C 1
ATOM 1409 O O . ALA A 1 188 ? 13.690 5.374 -39.447 1.00 68.19 188 ALA A O 1
ATOM 1410 N N . PRO A 1 189 ? 12.862 7.213 -40.419 1.00 60.59 189 PRO A N 1
ATOM 1411 C CA . PRO A 1 189 ? 11.660 6.547 -40.934 1.00 60.59 189 PRO A CA 1
ATOM 1412 C C . PRO A 1 189 ? 11.953 5.430 -41.948 1.00 60.59 189 PRO A C 1
ATOM 1414 O O . PRO A 1 189 ? 11.075 4.629 -42.247 1.00 60.59 189 PRO A O 1
ATOM 1417 N N . LYS A 1 190 ? 13.190 5.358 -42.465 1.00 53.44 190 LYS A N 1
ATOM 1418 C CA . LYS A 1 190 ? 13.699 4.247 -43.287 1.00 53.44 190 LYS A CA 1
ATOM 1419 C C . LYS A 1 190 ? 14.508 3.211 -42.491 1.00 53.44 190 LYS A C 1
ATOM 1421 O O . LYS A 1 190 ? 15.008 2.269 -43.097 1.00 53.44 190 LYS A O 1
ATOM 1426 N N . ALA A 1 191 ? 14.692 3.391 -41.179 1.00 51.06 191 ALA A N 1
ATOM 1427 C CA . ALA A 1 191 ? 15.469 2.452 -40.384 1.00 51.06 191 ALA A CA 1
ATOM 1428 C C . ALA A 1 191 ? 14.717 1.136 -40.215 1.00 51.06 191 ALA A C 1
ATOM 1430 O O . ALA A 1 191 ? 13.570 1.111 -39.766 1.00 51.06 191 ALA A O 1
ATOM 1431 N N . GLN A 1 192 ? 15.374 0.040 -40.578 1.00 54.41 192 GLN A N 1
ATOM 1432 C CA . GLN A 1 192 ? 14.810 -1.295 -40.455 1.00 54.41 192 GLN A CA 1
ATOM 1433 C C . GLN A 1 192 ? 15.312 -1.931 -39.156 1.00 54.41 192 GLN A C 1
ATOM 1435 O O . GLN A 1 192 ? 16.517 -1.990 -38.905 1.00 54.41 192 GLN A O 1
ATOM 1440 N N . SER A 1 193 ? 14.380 -2.398 -38.322 1.00 51.31 193 SER A N 1
ATOM 1441 C CA . SER A 1 193 ? 14.700 -3.245 -37.171 1.00 51.31 193 SER A CA 1
ATOM 1442 C C . SER A 1 193 ? 15.163 -4.608 -37.679 1.00 51.31 193 SER A C 1
ATOM 1444 O O . SER A 1 193 ? 14.477 -5.234 -38.492 1.00 51.31 193 SER A O 1
ATOM 1446 N N . VAL A 1 194 ? 16.321 -5.062 -37.203 1.00 52.59 194 VAL A N 1
ATOM 1447 C CA . VAL A 1 194 ? 16.848 -6.394 -37.501 1.00 52.59 194 VAL A CA 1
ATOM 1448 C C . VAL A 1 194 ? 16.920 -7.173 -36.207 1.00 52.59 194 VAL A C 1
ATOM 1450 O O . VAL A 1 194 ? 17.748 -6.905 -35.349 1.00 52.59 194 VAL A O 1
ATOM 1453 N N . THR A 1 195 ? 16.031 -8.151 -36.059 1.00 59.81 195 THR A N 1
ATOM 1454 C CA . THR A 1 195 ? 16.134 -9.116 -34.964 1.00 59.81 195 THR A CA 1
ATOM 1455 C C . THR A 1 195 ? 17.242 -10.104 -35.301 1.00 59.81 195 THR A C 1
ATOM 1457 O O . THR A 1 195 ? 17.130 -10.835 -36.286 1.00 59.81 195 THR A O 1
ATOM 1460 N N . LEU A 1 196 ? 18.307 -10.120 -34.499 1.00 72.69 196 LEU A N 1
ATOM 1461 C CA . LEU A 1 196 ? 19.370 -11.111 -34.645 1.00 72.69 196 LEU A CA 1
ATOM 1462 C C . LEU A 1 196 ? 18.849 -12.534 -34.379 1.00 72.69 196 LEU A C 1
ATOM 1464 O O . LEU A 1 196 ? 17.956 -12.710 -33.539 1.00 72.69 196 LEU A O 1
ATOM 1468 N N . PRO A 1 197 ? 19.415 -13.558 -35.046 1.00 69.81 197 PRO A N 1
ATOM 1469 C CA . PRO A 1 197 ? 19.081 -14.946 -34.756 1.00 69.81 197 PRO A CA 1
ATOM 1470 C C . PRO A 1 197 ? 19.377 -15.254 -33.284 1.00 69.81 197 PRO A C 1
ATOM 1472 O O . PRO A 1 197 ? 20.465 -14.968 -32.793 1.00 69.81 197 PRO A O 1
ATOM 1475 N N . LYS A 1 198 ? 18.427 -15.845 -32.555 1.00 71.19 198 LYS A N 1
ATOM 1476 C CA . LYS A 1 198 ? 18.684 -16.321 -31.188 1.00 71.19 198 LYS A CA 1
ATOM 1477 C C . LYS A 1 198 ? 19.329 -17.703 -31.271 1.00 71.19 198 LYS A C 1
ATOM 1479 O O . LYS A 1 198 ? 18.674 -18.632 -31.732 1.00 71.19 198 LYS A O 1
ATOM 1484 N N . ALA A 1 199 ? 20.571 -17.839 -30.813 1.00 75.81 199 ALA A N 1
ATOM 1485 C CA . ALA A 1 199 ? 21.286 -19.113 -30.772 1.00 75.81 199 ALA A CA 1
ATOM 1486 C C . ALA A 1 199 ? 21.889 -19.365 -29.383 1.00 75.81 199 ALA A C 1
ATOM 1488 O O . ALA A 1 199 ? 22.280 -18.430 -28.684 1.00 75.81 199 ALA A O 1
ATOM 1489 N N . THR A 1 200 ? 21.954 -20.635 -28.980 1.00 73.81 200 THR A N 1
ATOM 1490 C CA . THR A 1 200 ? 22.702 -21.082 -27.798 1.00 73.81 200 THR A CA 1
ATOM 1491 C C . THR A 1 200 ? 23.990 -21.725 -28.292 1.00 73.81 200 THR A C 1
ATOM 1493 O O . THR A 1 200 ? 23.944 -22.780 -28.917 1.00 73.81 200 THR A O 1
ATOM 1496 N N . LEU A 1 201 ? 25.110 -21.048 -28.055 1.00 82.25 201 LEU A N 1
ATOM 1497 C CA . LEU A 1 201 ? 26.419 -21.380 -28.617 1.00 82.25 201 LEU A CA 1
ATOM 1498 C C . LEU A 1 201 ? 27.245 -22.158 -27.587 1.00 82.25 201 LEU A C 1
ATOM 1500 O O . LEU A 1 201 ? 27.326 -21.742 -26.430 1.00 82.25 201 LEU A O 1
ATOM 1504 N N . HIS A 1 202 ? 27.854 -23.264 -28.004 1.00 77.94 202 HIS A N 1
ATOM 1505 C CA . HIS A 1 202 ? 28.634 -24.161 -27.142 1.00 77.94 202 HIS A CA 1
ATOM 1506 C C . HIS A 1 202 ? 30.107 -24.251 -27.558 1.00 77.94 202 HIS A C 1
ATOM 1508 O O . HIS A 1 202 ? 30.941 -24.685 -26.763 1.00 77.94 202 HIS A O 1
ATOM 1514 N N . THR A 1 203 ? 30.435 -23.839 -28.784 1.00 83.38 203 THR A N 1
ATOM 1515 C CA . THR A 1 203 ? 31.785 -23.903 -29.357 1.00 83.38 203 THR A CA 1
ATOM 1516 C C . THR A 1 203 ? 32.150 -22.607 -30.088 1.00 83.38 203 THR A C 1
ATOM 1518 O O . THR A 1 203 ? 31.284 -21.811 -30.452 1.00 83.38 203 THR A O 1
ATOM 1521 N N . GLU A 1 204 ? 33.448 -22.365 -30.284 1.00 80.88 204 GLU A N 1
ATOM 1522 C CA . GLU A 1 204 ? 33.952 -21.160 -30.964 1.00 80.88 204 GLU A CA 1
ATOM 1523 C C . GLU A 1 204 ? 33.609 -21.159 -32.466 1.00 80.88 204 GLU A C 1
ATOM 1525 O O . GLU A 1 204 ? 33.286 -20.114 -33.028 1.00 80.88 204 GLU A O 1
ATOM 1530 N N . ASP A 1 205 ? 33.547 -22.340 -33.088 1.00 81.88 205 ASP A N 1
ATOM 1531 C CA . ASP A 1 205 ? 33.078 -22.501 -34.470 1.00 81.88 205 ASP A CA 1
ATOM 1532 C C . ASP A 1 205 ? 31.588 -22.138 -34.614 1.00 81.88 205 ASP A C 1
ATOM 1534 O O . ASP A 1 205 ? 31.204 -21.452 -35.562 1.00 81.88 205 ASP A O 1
ATOM 1538 N N . GLU A 1 206 ? 30.739 -22.526 -33.650 1.00 83.00 206 GLU A N 1
ATOM 1539 C CA . GLU A 1 206 ? 29.324 -22.122 -33.617 1.00 83.00 206 GLU A CA 1
ATOM 1540 C C . GLU A 1 206 ? 29.164 -20.603 -33.476 1.00 83.00 206 GLU A C 1
ATOM 1542 O O . GLU A 1 206 ? 28.293 -20.013 -34.120 1.00 83.00 206 GLU A O 1
ATOM 1547 N N . LEU A 1 207 ? 30.012 -19.953 -32.667 1.00 82.88 207 LEU A N 1
ATOM 1548 C CA . LEU A 1 207 ? 30.031 -18.494 -32.545 1.00 82.88 207 LEU A CA 1
ATOM 1549 C C . LEU A 1 207 ? 30.373 -17.828 -33.879 1.00 82.88 207 LEU A C 1
ATOM 1551 O O . LEU A 1 207 ? 29.726 -16.849 -34.249 1.00 82.88 207 LEU A O 1
ATOM 1555 N N . GLN A 1 208 ? 31.352 -18.359 -34.609 1.00 81.62 208 GLN A N 1
ATOM 1556 C CA . GLN A 1 208 ? 31.784 -17.762 -35.866 1.00 81.62 208 GLN A CA 1
ATOM 1557 C C . GLN A 1 208 ? 30.725 -17.894 -36.963 1.00 81.62 208 GLN A C 1
ATOM 1559 O O . GLN A 1 208 ? 30.434 -16.917 -37.654 1.00 81.62 208 GLN A O 1
ATOM 1564 N N . ILE A 1 209 ? 30.077 -19.059 -37.053 1.00 83.88 209 ILE A N 1
ATOM 1565 C CA . ILE A 1 209 ? 28.941 -19.281 -37.956 1.00 83.88 209 ILE A CA 1
ATOM 1566 C C . ILE A 1 209 ? 27.805 -18.306 -37.628 1.00 83.88 209 ILE A C 1
ATOM 1568 O O . ILE A 1 209 ? 27.273 -17.644 -38.519 1.00 83.88 209 ILE A O 1
ATOM 1572 N N . TRP A 1 210 ? 27.471 -18.152 -36.345 1.00 87.56 210 TRP A N 1
ATOM 1573 C CA . TRP A 1 210 ? 26.417 -17.235 -35.921 1.00 87.56 210 TRP A CA 1
ATOM 1574 C C . TRP A 1 210 ? 26.754 -15.764 -36.208 1.00 87.56 210 TRP A C 1
ATOM 1576 O O . TRP A 1 210 ? 25.883 -14.999 -36.626 1.00 87.56 210 TRP A O 1
ATOM 1586 N N . LEU A 1 211 ? 28.014 -15.354 -36.025 1.00 83.50 211 LEU A N 1
ATOM 1587 C CA . LEU A 1 211 ? 28.475 -14.007 -36.368 1.00 83.50 211 LEU A CA 1
ATOM 1588 C C . LEU A 1 211 ? 28.383 -13.737 -37.871 1.00 83.50 211 LEU A C 1
ATOM 1590 O O . LEU A 1 211 ? 27.971 -12.642 -38.257 1.00 83.50 211 LEU A O 1
ATOM 1594 N N . ASP A 1 212 ? 28.720 -14.712 -38.714 1.00 84.50 212 ASP A N 1
ATOM 1595 C CA . ASP A 1 212 ? 28.603 -14.585 -40.168 1.00 84.50 212 ASP A CA 1
ATOM 1596 C C . ASP A 1 212 ? 27.135 -14.484 -40.614 1.00 84.50 212 ASP A C 1
ATOM 1598 O O . ASP A 1 212 ? 26.799 -13.637 -41.449 1.00 84.50 212 ASP A O 1
ATOM 1602 N N . GLU A 1 213 ? 26.233 -15.256 -40.000 1.00 80.94 213 GLU A N 1
ATOM 1603 C CA . GLU A 1 213 ? 24.785 -15.162 -40.229 1.00 80.94 213 GLU A CA 1
ATOM 1604 C C . GLU A 1 213 ? 24.208 -13.813 -39.774 1.00 80.94 213 GLU A C 1
ATOM 1606 O O . GLU A 1 213 ? 23.487 -13.149 -40.526 1.00 80.94 213 GLU A O 1
ATOM 1611 N N . ALA A 1 214 ? 24.558 -13.365 -38.565 1.00 81.00 214 ALA A N 1
ATOM 1612 C CA . ALA A 1 214 ? 24.151 -12.066 -38.035 1.00 81.00 214 ALA A CA 1
ATOM 1613 C C . ALA A 1 214 ? 24.679 -10.918 -38.910 1.00 81.00 214 ALA A C 1
ATOM 1615 O O . ALA A 1 214 ? 23.946 -9.979 -39.230 1.00 81.00 214 ALA A O 1
ATOM 1616 N N . ARG A 1 215 ? 25.934 -11.012 -39.365 1.00 83.81 215 ARG A N 1
ATOM 1617 C CA . ARG A 1 215 ? 26.558 -10.045 -40.273 1.00 83.81 215 ARG A CA 1
ATOM 1618 C C . ARG A 1 215 ? 25.846 -9.995 -41.619 1.00 83.81 215 ARG A C 1
ATOM 1620 O O . ARG A 1 215 ? 25.581 -8.898 -42.110 1.00 83.81 215 ARG A O 1
ATOM 1627 N N . ALA A 1 216 ? 25.525 -11.143 -42.212 1.00 81.25 216 ALA A N 1
ATOM 1628 C CA . ALA A 1 216 ? 24.786 -11.207 -43.470 1.00 81.25 216 ALA A CA 1
ATOM 1629 C C . ALA A 1 216 ? 23.384 -10.588 -43.330 1.00 81.25 216 ALA A C 1
ATOM 1631 O O . ALA A 1 216 ? 22.974 -9.795 -44.181 1.00 81.25 216 ALA A O 1
ATOM 1632 N N . ALA A 1 217 ? 22.686 -10.875 -42.226 1.00 75.56 217 ALA A N 1
ATOM 1633 C CA . ALA A 1 217 ? 21.371 -10.309 -41.929 1.00 75.56 217 ALA A CA 1
ATOM 1634 C C . ALA A 1 217 ? 21.412 -8.779 -41.762 1.00 75.56 217 ALA A C 1
ATOM 1636 O O . ALA A 1 217 ? 20.557 -8.075 -42.306 1.00 75.56 217 ALA A O 1
ATOM 1637 N N . ILE A 1 218 ? 22.424 -8.249 -41.065 1.00 76.44 218 ILE A N 1
ATOM 1638 C CA . ILE A 1 218 ? 22.621 -6.802 -40.909 1.00 76.44 218 ILE A CA 1
ATOM 1639 C C . ILE A 1 218 ? 22.974 -6.156 -42.254 1.00 76.44 218 ILE A C 1
ATOM 1641 O O . ILE A 1 218 ? 22.360 -5.156 -42.612 1.00 76.44 218 ILE A O 1
ATOM 1645 N N . LEU A 1 219 ? 23.920 -6.713 -43.021 1.00 78.69 219 LEU A N 1
ATOM 1646 C CA . LEU A 1 219 ? 24.356 -6.144 -44.306 1.00 78.69 219 LEU A CA 1
ATOM 1647 C C . LEU A 1 219 ? 23.226 -6.078 -45.335 1.00 78.69 219 LEU A C 1
ATOM 1649 O O . LEU A 1 219 ? 23.088 -5.064 -46.019 1.00 78.69 219 LEU A O 1
ATOM 1653 N N . ALA A 1 220 ? 22.394 -7.120 -45.415 1.00 76.00 220 ALA A N 1
ATOM 1654 C CA . ALA A 1 220 ? 21.235 -7.139 -46.303 1.00 76.00 220 ALA A CA 1
ATOM 1655 C C . ALA A 1 220 ? 20.258 -5.997 -45.989 1.00 76.00 220 ALA A C 1
ATOM 1657 O O . ALA A 1 220 ? 19.689 -5.388 -46.888 1.00 76.00 220 ALA A O 1
ATOM 1658 N N . LYS A 1 221 ? 20.092 -5.680 -44.704 1.00 67.88 221 LYS A N 1
ATOM 1659 C CA . LYS A 1 221 ? 19.176 -4.642 -44.224 1.00 67.88 221 LYS A CA 1
ATOM 1660 C C . LYS A 1 221 ? 19.795 -3.245 -44.268 1.00 67.88 221 LYS A C 1
ATOM 1662 O O . LYS A 1 221 ? 19.072 -2.274 -44.473 1.00 67.88 221 LYS A O 1
ATOM 1667 N N . LEU A 1 222 ? 21.123 -3.158 -44.155 1.00 72.12 222 LEU A N 1
ATOM 1668 C CA . LEU A 1 222 ? 21.899 -1.923 -44.267 1.00 72.12 222 LEU A CA 1
ATOM 1669 C C . LEU A 1 222 ? 21.876 -1.352 -45.691 1.00 72.12 222 LEU A C 1
ATOM 1671 O O . LEU A 1 222 ? 21.933 -0.136 -45.866 1.00 72.12 222 LEU A O 1
ATOM 1675 N N . ALA A 1 223 ? 21.758 -2.219 -46.703 1.00 68.88 223 ALA A N 1
ATOM 1676 C CA . ALA A 1 223 ? 21.635 -1.818 -48.104 1.00 68.88 223 ALA A CA 1
ATOM 1677 C C . ALA A 1 223 ? 20.377 -0.968 -48.377 1.00 68.88 223 ALA A C 1
ATOM 1679 O O . ALA A 1 223 ? 20.411 -0.076 -49.224 1.00 68.88 223 ALA A O 1
ATOM 1680 N N . ASP A 1 224 ? 19.300 -1.197 -47.620 1.00 60.78 224 ASP A N 1
ATOM 1681 C CA . ASP A 1 224 ? 18.011 -0.515 -47.784 1.00 60.78 224 ASP A CA 1
ATOM 1682 C C . ASP A 1 224 ? 17.815 0.673 -46.819 1.00 60.78 224 ASP A C 1
ATOM 1684 O O . ASP A 1 224 ? 16.838 1.422 -46.934 1.00 60.78 224 ASP A O 1
ATOM 1688 N N . GLY A 1 225 ? 18.730 0.874 -45.866 1.00 60.16 225 GLY A N 1
ATOM 1689 C CA . GLY A 1 225 ? 18.677 1.968 -44.898 1.00 60.16 225 GLY A CA 1
ATOM 1690 C C . GLY A 1 225 ? 19.478 1.699 -43.619 1.00 60.16 225 GLY A C 1
ATOM 1691 O O . GLY A 1 225 ? 20.000 0.608 -43.423 1.00 60.16 225 GLY A O 1
ATOM 1692 N N . PRO A 1 226 ? 19.595 2.687 -42.715 1.00 64.25 226 PRO A N 1
ATOM 1693 C CA . PRO A 1 226 ? 20.269 2.498 -41.430 1.00 64.25 226 PRO A CA 1
ATOM 1694 C C . PRO A 1 226 ? 19.586 1.395 -40.600 1.00 64.25 226 PRO A C 1
ATOM 1696 O O . PRO A 1 226 ? 18.365 1.373 -40.474 1.00 64.25 226 PRO A O 1
ATOM 1699 N N . VAL A 1 227 ? 20.365 0.479 -40.028 1.00 62.47 227 VAL A N 1
ATOM 1700 C CA . VAL A 1 227 ? 19.850 -0.678 -39.276 1.00 62.47 227 VAL A CA 1
ATOM 1701 C C . VAL A 1 227 ? 19.939 -0.432 -37.778 1.00 62.47 227 VAL A C 1
ATOM 1703 O O . VAL A 1 227 ? 20.948 0.074 -37.292 1.00 62.47 227 VAL A O 1
ATOM 1706 N N . VAL A 1 228 ? 18.894 -0.835 -37.053 1.00 59.44 228 VAL A N 1
ATOM 1707 C CA . VAL A 1 228 ? 18.919 -0.929 -35.589 1.00 59.44 228 VAL A CA 1
ATOM 1708 C C . VAL A 1 228 ? 18.828 -2.399 -35.192 1.00 59.44 228 VAL A C 1
ATOM 1710 O O . VAL A 1 228 ? 17.903 -3.097 -35.620 1.00 59.44 228 VAL A O 1
ATOM 1713 N N . VAL A 1 229 ? 19.818 -2.836 -34.413 1.00 58.78 229 VAL A N 1
ATOM 1714 C CA . VAL A 1 229 ? 20.028 -4.206 -33.926 1.00 58.78 229 VAL A CA 1
ATOM 1715 C C . VAL A 1 229 ? 19.599 -4.304 -32.469 1.00 58.78 229 VAL A C 1
ATOM 1717 O O . VAL A 1 229 ? 19.961 -3.378 -31.708 1.00 58.78 229 VAL A O 1
#

Secondary structure (DSSP, 8-state):
----TT--THHHHHHHHHHHHHHHHHHHHHHHHHHHHHHHHHHHHHHHHHHHHTTTSHHHHHHHHHHHHHHHTTGGG-SS-SHHHHHHHHHHHHHHHHHHHHHHHHHHHHHHHHHHHH-HHHHHS-HHHHHHHHHHTT-S-PPP---SSHHHHHHHHHHS-HHHHHHHHHHHHHHHHHHHHHHHHHH-TTPEE-PPPP----SHHHHHHHHHHHHHHHHHHHTTS-EE-